Protein AF-A0AA37GW58-F1 (afdb_monomer_lite)

Foldseek 3Di:
DDDPQFKDWDADPVQLAAPHDGDQIDMDGRQQVDPPPRDDQDPLNVLLSLLLRVQLSPDNSPPDDPVLNVVQSVVSVVQSVVLVVLLVLQCVQFPWDWAAPDSFKIWIWTWQAQVVQRWIKIKIWMWGWDHDPSHIFIWTQIFMDTPDTDDDDRVVVSVQLCVLCPGGSGPPPPPRDRSNVSVVVVSVVVNVVSVVVD

Structure (mmCIF, N/CA/C/O backbone):
data_AF-A0AA37GW58-F1
#
_entry.id   AF-A0AA37GW58-F1
#
loop_
_atom_site.group_PDB
_atom_site.id
_atom_site.type_symbol
_atom_site.label_atom_id
_atom_site.label_alt_id
_atom_site.label_comp_id
_atom_site.label_asym_id
_atom_site.label_entity_id
_atom_site.label_seq_id
_atom_site.pdbx_PDB_ins_code
_atom_site.Cartn_x
_atom_site.Cartn_y
_atom_site.Cartn_z
_atom_site.occupancy
_atom_site.B_iso_or_equiv
_atom_site.auth_seq_id
_atom_site.auth_comp_id
_atom_site.auth_asym_id
_atom_site.auth_atom_id
_atom_site.pdbx_PDB_model_num
ATOM 1 N N . MET A 1 1 ? 21.782 0.984 -11.530 1.00 84.00 1 MET A N 1
ATOM 2 C CA . MET A 1 1 ? 21.583 2.374 -11.037 1.00 84.00 1 MET A CA 1
ATOM 3 C C . MET A 1 1 ? 20.783 2.321 -9.745 1.00 84.00 1 MET A C 1
ATOM 5 O O . MET A 1 1 ? 19.748 1.670 -9.735 1.00 84.00 1 MET A O 1
ATOM 9 N N . THR A 1 2 ? 21.216 2.988 -8.674 1.00 89.25 2 THR A N 1
ATOM 10 C CA . THR A 1 2 ? 20.527 2.940 -7.369 1.00 89.25 2 THR A CA 1
ATOM 11 C C . THR A 1 2 ? 19.721 4.205 -7.084 1.00 89.25 2 THR A C 1
ATOM 13 O O . THR A 1 2 ? 20.195 5.304 -7.371 1.00 89.25 2 THR A O 1
ATOM 16 N N . TYR A 1 3 ? 18.561 4.080 -6.439 1.00 89.81 3 TYR A N 1
ATOM 17 C CA . TYR A 1 3 ? 17.756 5.213 -5.972 1.00 89.81 3 TYR A CA 1
ATOM 18 C C . TYR A 1 3 ? 17.544 5.148 -4.454 1.00 89.81 3 TYR A C 1
ATOM 20 O O . TYR A 1 3 ? 17.200 4.096 -3.913 1.00 89.81 3 TYR A O 1
ATOM 28 N N . ARG A 1 4 ? 17.825 6.263 -3.756 1.00 83.44 4 ARG A N 1
ATOM 29 C CA . ARG A 1 4 ? 17.792 6.405 -2.278 1.00 83.44 4 ARG A CA 1
ATOM 30 C C . ARG A 1 4 ? 18.556 5.320 -1.498 1.00 83.44 4 ARG A C 1
ATOM 32 O O . ARG A 1 4 ? 18.306 5.114 -0.315 1.00 83.44 4 ARG A O 1
ATOM 39 N N . ARG A 1 5 ? 19.486 4.611 -2.154 1.00 86.75 5 ARG A N 1
ATOM 40 C CA . ARG A 1 5 ? 20.144 3.391 -1.642 1.00 86.75 5 ARG A CA 1
ATOM 41 C C . ARG A 1 5 ? 19.149 2.291 -1.233 1.00 86.75 5 ARG A C 1
ATOM 43 O O . ARG A 1 5 ? 19.478 1.459 -0.394 1.00 86.75 5 ARG A O 1
ATOM 50 N N . GLU A 1 6 ? 17.903 2.347 -1.698 1.00 90.06 6 GLU A N 1
ATOM 51 C CA . GLU A 1 6 ? 16.830 1.408 -1.335 1.00 90.06 6 GLU A CA 1
ATOM 52 C C . GLU A 1 6 ? 16.529 0.437 -2.460 1.00 90.06 6 GLU A C 1
ATOM 54 O O . GLU A 1 6 ? 16.347 -0.749 -2.200 1.00 90.06 6 GLU A O 1
ATOM 59 N N . ILE A 1 7 ? 16.510 0.940 -3.694 1.00 94.31 7 ILE A N 1
ATOM 60 C CA . ILE A 1 7 ? 16.253 0.140 -4.885 1.00 94.31 7 ILE A CA 1
ATOM 61 C C . ILE A 1 7 ? 17.390 0.255 -5.887 1.00 94.31 7 ILE A C 1
ATOM 63 O O . ILE A 1 7 ? 18.039 1.299 -6.000 1.00 94.31 7 ILE A O 1
ATOM 67 N N . GLU A 1 8 ? 17.595 -0.814 -6.642 1.00 95.25 8 GLU A N 1
ATOM 68 C CA . GLU A 1 8 ? 18.520 -0.877 -7.762 1.00 95.25 8 GLU A CA 1
ATOM 69 C C . GLU A 1 8 ? 17.788 -1.279 -9.037 1.00 95.25 8 GLU A C 1
ATOM 71 O O . GLU A 1 8 ? 17.137 -2.317 -9.093 1.00 95.25 8 GLU A O 1
ATOM 76 N N . LEU A 1 9 ? 17.924 -0.454 -10.070 1.00 95.25 9 LEU A N 1
ATOM 77 C CA . LEU A 1 9 ? 17.416 -0.705 -11.409 1.00 95.25 9 LEU A CA 1
ATOM 78 C C . LEU A 1 9 ? 18.558 -1.180 -12.319 1.00 95.25 9 LEU A C 1
ATOM 80 O O . LEU A 1 9 ? 19.579 -0.490 -12.447 1.00 95.25 9 LEU A O 1
ATOM 84 N N . VAL A 1 10 ? 18.353 -2.319 -12.976 1.00 94.75 10 VAL A N 1
ATOM 85 C CA . VAL A 1 10 ? 19.283 -2.950 -13.923 1.00 94.75 10 VAL A CA 1
ATOM 86 C C . VAL A 1 10 ? 18.563 -3.167 -15.253 1.00 94.75 10 VAL A C 1
ATOM 88 O O . VAL A 1 10 ? 17.480 -3.749 -15.293 1.00 94.75 10 VAL A O 1
ATOM 91 N N . PHE A 1 11 ? 19.148 -2.672 -16.341 1.00 93.12 11 PHE A N 1
ATOM 92 C CA . PHE A 1 11 ? 18.615 -2.804 -17.697 1.00 93.12 11 PHE A CA 1
ATOM 93 C C . PHE A 1 11 ? 19.745 -2.715 -18.724 1.00 93.12 11 PHE A C 1
ATOM 95 O O . PHE A 1 11 ? 20.775 -2.091 -18.463 1.00 93.12 11 PHE A O 1
ATOM 102 N N . ASP A 1 12 ? 19.531 -3.307 -19.898 1.00 92.44 12 ASP A N 1
ATOM 103 C CA . ASP A 1 12 ? 20.410 -3.115 -21.049 1.00 92.44 12 ASP A CA 1
ATOM 104 C C . ASP A 1 12 ? 20.087 -1.777 -21.726 1.00 92.44 12 ASP A C 1
ATOM 106 O O . ASP A 1 12 ? 18.945 -1.505 -22.087 1.00 92.44 12 ASP A O 1
ATOM 110 N N . MET A 1 13 ? 21.085 -0.913 -21.897 1.00 89.25 13 MET A N 1
ATOM 111 C CA . MET A 1 13 ? 20.894 0.378 -22.560 1.00 89.25 13 MET A CA 1
ATOM 112 C C . MET A 1 13 ? 20.632 0.226 -24.063 1.00 89.25 13 MET A C 1
ATOM 114 O O . MET A 1 13 ? 19.949 1.071 -24.646 1.00 89.25 13 MET A O 1
ATOM 118 N N . ALA A 1 14 ? 21.152 -0.831 -24.697 1.00 90.75 14 ALA A N 1
ATOM 119 C CA . ALA A 1 14 ? 21.008 -1.042 -26.133 1.00 90.75 14 ALA A CA 1
ATOM 120 C C . ALA A 1 14 ? 19.548 -1.313 -26.528 1.00 90.75 14 ALA A C 1
ATOM 122 O O . ALA A 1 14 ? 19.097 -0.845 -27.572 1.00 90.75 14 ALA A O 1
ATOM 123 N N . SER A 1 15 ? 18.768 -1.972 -25.669 1.00 91.25 15 SER A N 1
ATOM 124 C CA . SER A 1 15 ? 17.366 -2.311 -25.950 1.00 91.25 15 SER A CA 1
ATOM 125 C C . SER A 1 15 ? 16.414 -1.108 -26.002 1.00 91.25 15 SER A C 1
ATOM 127 O O . SER A 1 15 ? 15.293 -1.228 -26.495 1.00 91.25 15 SER A O 1
ATOM 129 N N . PHE A 1 16 ? 16.861 0.071 -25.556 1.00 91.00 16 PHE A N 1
ATOM 130 C CA . PHE A 1 16 ? 16.122 1.334 -25.680 1.00 91.00 16 PHE A CA 1
ATOM 131 C C . PHE A 1 16 ? 16.373 2.058 -27.012 1.00 91.00 16 PHE A C 1
ATOM 133 O O . PHE A 1 16 ? 15.787 3.110 -27.277 1.00 91.00 16 PHE A O 1
ATOM 140 N N . GLN A 1 17 ? 17.238 1.517 -27.874 1.00 89.56 17 GLN A N 1
ATOM 141 C CA . GLN A 1 17 ? 17.446 2.045 -29.219 1.00 89.56 17 GLN A CA 1
ATOM 142 C C . GLN A 1 17 ? 16.301 1.634 -30.158 1.00 89.56 17 GLN A C 1
ATOM 144 O O . GLN A 1 17 ? 15.668 0.585 -30.009 1.00 89.56 17 GLN A O 1
ATOM 149 N N . ARG A 1 18 ? 16.024 2.471 -31.166 1.00 86.81 18 ARG A N 1
ATOM 150 C CA . ARG A 1 18 ? 14.961 2.198 -32.144 1.00 86.81 18 ARG A CA 1
ATOM 151 C C . ARG A 1 18 ? 15.244 0.894 -32.894 1.00 86.81 18 ARG A C 1
ATOM 153 O O . ARG A 1 18 ? 16.345 0.694 -33.392 1.00 86.81 18 ARG A O 1
ATOM 160 N N . GLY A 1 19 ? 14.226 0.041 -33.003 1.00 83.81 19 GLY A N 1
ATOM 161 C CA . GLY A 1 19 ? 14.307 -1.229 -33.733 1.00 83.81 19 GLY A CA 1
ATOM 162 C C . GLY A 1 19 ? 14.961 -2.382 -32.965 1.00 83.81 19 GLY A C 1
ATOM 163 O O . GLY A 1 19 ? 15.002 -3.491 -33.490 1.00 83.81 19 GLY A O 1
ATOM 164 N N . GLN A 1 20 ? 15.432 -2.157 -31.734 1.00 88.62 20 GLN A N 1
ATOM 165 C CA . GLN A 1 20 ? 15.952 -3.229 -30.887 1.00 88.62 20 GLN A CA 1
ATOM 166 C C . GLN A 1 20 ? 14.828 -4.007 -30.198 1.00 88.62 20 GLN A C 1
ATOM 168 O O . GLN A 1 20 ? 13.726 -3.495 -29.971 1.00 88.62 20 GLN A O 1
ATOM 173 N N . LYS A 1 21 ? 15.113 -5.274 -29.881 1.00 88.19 21 LYS A N 1
ATOM 174 C CA . LYS A 1 21 ? 14.208 -6.133 -29.110 1.00 88.19 21 LYS A CA 1
ATOM 175 C C . LYS A 1 21 ? 14.249 -5.739 -27.633 1.00 88.19 21 LYS A C 1
ATOM 177 O O . LYS A 1 21 ? 15.284 -5.306 -27.131 1.00 88.19 21 LYS A O 1
ATOM 182 N N . ASN A 1 22 ? 13.132 -5.939 -26.937 1.00 90.12 22 ASN A N 1
ATOM 183 C CA . ASN A 1 22 ? 13.080 -5.752 -25.491 1.00 90.12 22 ASN A CA 1
ATOM 184 C C . ASN A 1 22 ? 14.070 -6.702 -24.798 1.00 90.12 22 ASN A C 1
ATOM 186 O O . ASN A 1 22 ? 14.119 -7.893 -25.111 1.00 90.12 22 ASN A O 1
ATOM 190 N N . SER A 1 23 ? 14.822 -6.170 -23.836 1.00 92.44 23 SER A N 1
ATOM 191 C CA . SER A 1 23 ? 15.688 -6.936 -22.939 1.00 92.44 23 SER A CA 1
ATOM 192 C C . SER A 1 23 ? 15.046 -7.071 -21.556 1.00 92.44 23 SER A C 1
ATOM 194 O O . SER A 1 23 ? 13.981 -6.513 -21.276 1.00 92.44 23 SER A O 1
ATOM 196 N N . ARG A 1 24 ? 15.680 -7.823 -20.658 1.00 90.69 24 ARG A N 1
ATOM 197 C CA . ARG A 1 24 ? 15.206 -7.941 -19.280 1.00 90.69 24 ARG A CA 1
ATOM 198 C C . ARG A 1 24 ? 15.493 -6.649 -18.505 1.00 90.69 24 ARG A C 1
ATOM 200 O O . ARG A 1 24 ? 16.627 -6.182 -18.470 1.00 90.69 24 ARG A O 1
ATOM 207 N N . ILE A 1 25 ? 14.462 -6.120 -17.846 1.00 93.31 25 ILE A N 1
ATOM 208 C CA . ILE A 1 25 ? 14.587 -5.058 -16.843 1.00 93.31 25 ILE A CA 1
ATOM 209 C C . ILE A 1 25 ? 14.336 -5.681 -15.472 1.00 93.31 25 ILE A C 1
ATOM 211 O O . ILE A 1 25 ? 13.304 -6.327 -15.249 1.00 93.31 25 ILE A O 1
ATOM 215 N N . ASP A 1 26 ? 15.276 -5.478 -14.556 1.00 93.69 26 ASP A N 1
ATOM 216 C CA . ASP A 1 26 ? 15.162 -5.908 -13.171 1.00 93.69 26 ASP A CA 1
ATOM 217 C C . ASP A 1 26 ? 15.221 -4.716 -12.220 1.00 93.69 26 ASP A C 1
ATOM 219 O O . ASP A 1 26 ? 15.938 -3.737 -12.430 1.00 93.69 26 ASP A O 1
ATOM 223 N N . LEU A 1 27 ? 14.438 -4.826 -11.153 1.00 95.25 27 LEU A N 1
ATOM 224 C CA . LEU A 1 27 ? 14.363 -3.849 -10.082 1.00 95.25 27 LEU A CA 1
ATOM 225 C C . LEU A 1 27 ? 14.476 -4.593 -8.759 1.00 95.25 27 LEU A C 1
ATOM 227 O O . LEU A 1 27 ? 13.613 -5.416 -8.459 1.00 95.25 27 LEU A O 1
ATOM 231 N N . TRP A 1 28 ? 15.509 -4.312 -7.979 1.00 94.50 28 TRP A N 1
ATOM 232 C CA . TRP A 1 28 ? 15.831 -5.006 -6.735 1.00 94.50 28 TRP A CA 1
ATOM 233 C C . TRP A 1 28 ? 15.648 -4.089 -5.538 1.00 94.50 28 TRP A C 1
ATOM 235 O O . TRP A 1 28 ? 15.942 -2.901 -5.628 1.00 94.50 28 TRP A O 1
ATOM 245 N N . TYR A 1 29 ? 15.206 -4.643 -4.411 1.00 93.88 29 TYR A N 1
ATOM 246 C CA . TYR A 1 29 ? 15.287 -3.961 -3.126 1.00 93.88 29 TYR A CA 1
ATOM 247 C C . TYR A 1 29 ? 16.623 -4.313 -2.475 1.00 93.88 29 TYR A C 1
ATOM 249 O O . TYR A 1 29 ? 16.883 -5.469 -2.156 1.00 93.88 29 TYR A O 1
ATOM 257 N N . ILE A 1 30 ? 17.480 -3.311 -2.314 1.00 93.38 30 ILE A N 1
ATOM 258 C CA . ILE A 1 30 ? 18.851 -3.461 -1.809 1.00 93.38 30 ILE A CA 1
ATOM 259 C C . ILE A 1 30 ? 18.998 -2.962 -0.368 1.00 93.38 30 ILE A C 1
ATOM 261 O O . ILE A 1 30 ? 20.026 -3.182 0.266 1.00 93.38 30 ILE A O 1
ATOM 265 N N . ALA A 1 31 ? 17.972 -2.299 0.174 1.00 90.06 31 ALA A N 1
ATOM 266 C CA . ALA A 1 31 ? 18.024 -1.712 1.511 1.00 90.06 31 ALA A CA 1
ATOM 267 C C . ALA A 1 31 ? 18.137 -2.749 2.646 1.00 90.06 31 ALA A C 1
ATOM 269 O O . ALA A 1 31 ? 18.661 -2.420 3.712 1.00 90.06 31 ALA A O 1
ATOM 270 N N . ALA A 1 32 ? 17.700 -3.989 2.407 1.00 88.81 32 ALA A N 1
ATOM 271 C CA . ALA A 1 32 ? 17.843 -5.091 3.357 1.00 88.81 32 ALA A CA 1
ATOM 272 C C . ALA A 1 32 ? 19.311 -5.499 3.577 1.00 88.81 32 ALA A C 1
ATOM 274 O O . ALA A 1 32 ? 19.669 -5.915 4.672 1.00 88.81 32 ALA A O 1
ATOM 275 N N . ASN A 1 33 ? 20.164 -5.317 2.564 1.00 86.81 33 ASN A N 1
ATOM 276 C CA . ASN A 1 33 ? 21.554 -5.782 2.557 1.00 86.81 33 ASN A CA 1
ATOM 277 C C . ASN A 1 33 ? 22.558 -4.667 2.895 1.00 86.81 33 ASN A C 1
ATOM 279 O O . ASN A 1 33 ? 23.742 -4.779 2.587 1.00 86.81 33 ASN A O 1
ATOM 283 N N . ARG A 1 34 ? 22.099 -3.547 3.465 1.00 85.44 34 ARG A N 1
ATOM 284 C CA . ARG A 1 34 ? 22.986 -2.434 3.829 1.00 85.44 34 ARG A CA 1
ATOM 285 C C . ARG A 1 34 ? 23.866 -2.826 5.011 1.00 85.44 34 ARG A C 1
ATOM 287 O O . ARG A 1 34 ? 23.356 -3.278 6.029 1.00 85.44 34 ARG A O 1
ATOM 294 N N . GLU A 1 35 ? 25.162 -2.541 4.904 1.00 80.06 35 GLU A N 1
ATOM 295 C CA . GLU A 1 35 ? 26.126 -2.737 5.998 1.00 80.06 35 GLU A CA 1
ATOM 296 C C . GLU A 1 35 ? 25.786 -1.887 7.230 1.00 80.06 35 GLU A C 1
ATOM 298 O O . GLU A 1 35 ? 25.966 -2.314 8.366 1.00 80.06 35 GLU A O 1
ATOM 303 N N . THR A 1 36 ? 25.263 -0.675 7.017 1.00 76.12 36 THR A N 1
ATOM 304 C CA . THR A 1 36 ? 24.847 0.237 8.089 1.00 76.12 36 THR A CA 1
ATOM 305 C C . THR A 1 36 ? 23.332 0.415 8.074 1.00 76.12 36 THR A C 1
ATOM 307 O O . THR A 1 36 ? 22.774 0.860 7.069 1.00 76.12 36 THR A O 1
ATOM 310 N N . ASN A 1 37 ? 22.684 0.120 9.206 1.00 80.50 37 ASN A N 1
ATOM 311 C CA . ASN A 1 37 ? 21.235 0.229 9.411 1.00 80.50 37 ASN A CA 1
ATOM 312 C C . ASN A 1 37 ? 20.410 -0.494 8.317 1.00 80.50 37 ASN A C 1
ATOM 314 O O . ASN A 1 37 ? 19.744 0.168 7.505 1.00 80.50 37 ASN A O 1
ATOM 318 N N . PRO A 1 38 ? 20.486 -1.840 8.248 1.00 84.44 38 PRO A N 1
ATOM 319 C CA . PRO A 1 38 ? 19.694 -2.620 7.304 1.00 84.44 38 PRO A CA 1
ATOM 320 C C . PRO A 1 38 ? 18.203 -2.377 7.540 1.00 84.44 38 PRO A C 1
ATOM 322 O O . PRO A 1 38 ? 17.727 -2.380 8.673 1.00 84.44 38 PRO A O 1
ATOM 325 N N . ALA A 1 39 ? 17.463 -2.166 6.453 1.00 87.00 39 ALA A N 1
ATOM 326 C CA . ALA A 1 39 ? 16.022 -1.951 6.491 1.00 87.00 39 ALA A CA 1
ATOM 327 C C . ALA A 1 39 ? 15.327 -3.147 5.823 1.00 87.00 39 ALA A C 1
ATOM 329 O O . ALA A 1 39 ? 15.287 -3.190 4.587 1.00 87.00 39 ALA A O 1
ATOM 330 N N . PRO A 1 40 ? 14.801 -4.115 6.602 1.00 87.75 40 PRO A N 1
ATOM 331 C CA . PRO A 1 40 ? 14.098 -5.275 6.064 1.00 87.75 40 PRO A CA 1
ATOM 332 C C . PRO A 1 40 ? 12.965 -4.864 5.124 1.00 87.75 40 PRO A C 1
ATOM 334 O O . PRO A 1 40 ? 12.364 -3.800 5.297 1.00 87.75 40 PRO A O 1
ATOM 337 N N . SER A 1 41 ? 12.682 -5.699 4.124 1.00 87.81 41 SER A N 1
ATOM 338 C CA . SER A 1 41 ? 11.526 -5.456 3.264 1.00 87.81 41 SER A CA 1
ATOM 339 C C . SER A 1 41 ? 10.248 -5.760 4.036 1.00 87.81 41 SER A C 1
ATOM 341 O O . SER A 1 41 ? 10.140 -6.799 4.688 1.00 87.81 41 SER A O 1
ATOM 343 N N . THR A 1 42 ? 9.302 -4.830 3.997 1.00 92.25 42 THR A N 1
ATOM 344 C CA . THR A 1 42 ? 7.969 -5.008 4.570 1.00 92.25 42 THR A CA 1
ATOM 345 C C . THR A 1 42 ? 7.001 -5.504 3.489 1.00 92.25 42 THR A C 1
ATOM 347 O O . THR A 1 42 ? 7.242 -5.250 2.303 1.00 92.25 42 THR A O 1
ATOM 350 N N . PRO A 1 43 ? 5.894 -6.186 3.848 1.00 93.88 43 PRO A N 1
ATOM 351 C CA . PRO A 1 43 ? 4.963 -6.740 2.861 1.00 93.88 43 PRO A CA 1
ATOM 352 C C . PRO A 1 43 ? 4.431 -5.699 1.864 1.00 93.88 43 PRO A C 1
ATOM 354 O O . PRO A 1 43 ? 4.293 -5.985 0.674 1.00 93.88 43 PRO A O 1
ATOM 357 N N . GLU A 1 44 ? 4.169 -4.474 2.326 1.00 93.81 44 GLU A N 1
ATOM 358 C CA . GLU A 1 44 ? 3.770 -3.359 1.469 1.00 93.81 44 GLU A CA 1
ATOM 359 C C . GLU A 1 44 ? 4.894 -2.919 0.523 1.00 93.81 44 GLU A C 1
ATOM 361 O O . GLU A 1 44 ? 4.628 -2.650 -0.648 1.00 93.81 44 GLU A O 1
ATOM 366 N N . LYS A 1 45 ? 6.157 -2.889 0.972 1.00 93.69 45 LYS A N 1
ATOM 367 C CA . LYS A 1 45 ? 7.292 -2.526 0.111 1.00 93.69 45 LYS A CA 1
ATOM 368 C C . LYS A 1 45 ? 7.526 -3.567 -0.974 1.00 93.69 45 LYS A C 1
ATOM 370 O O . LYS A 1 45 ? 7.743 -3.185 -2.123 1.00 93.69 45 LYS A O 1
ATOM 375 N N . ASP A 1 46 ? 7.415 -4.851 -0.646 1.00 94.19 46 ASP A N 1
ATOM 376 C CA . ASP A 1 46 ? 7.486 -5.933 -1.633 1.00 94.19 46 ASP A CA 1
ATOM 377 C C . ASP A 1 46 ? 6.342 -5.846 -2.648 1.00 94.19 46 ASP A C 1
ATOM 379 O O . ASP A 1 46 ? 6.553 -6.022 -3.851 1.00 94.19 46 ASP A O 1
ATOM 383 N N . PHE A 1 47 ? 5.135 -5.510 -2.185 1.00 95.31 47 PHE A N 1
ATOM 384 C CA . PHE A 1 47 ? 3.994 -5.225 -3.049 1.00 95.31 47 PHE A CA 1
ATOM 385 C C . PHE A 1 47 ? 4.257 -4.082 -4.032 1.00 95.31 47 PHE A C 1
ATOM 387 O O . PHE A 1 47 ? 4.111 -4.265 -5.245 1.00 95.31 47 PHE A O 1
ATOM 394 N N . PHE A 1 48 ? 4.702 -2.927 -3.539 1.00 94.69 48 PHE A N 1
ATOM 395 C CA . PHE A 1 48 ? 5.006 -1.789 -4.400 1.00 94.69 48 PHE A CA 1
ATOM 396 C C . PHE A 1 48 ? 6.137 -2.101 -5.380 1.00 94.69 48 PHE A C 1
ATOM 398 O O . PHE A 1 48 ? 6.023 -1.793 -6.566 1.00 94.69 48 PHE A O 1
ATOM 405 N N . LEU A 1 49 ? 7.207 -2.750 -4.916 1.00 94.62 49 LEU A N 1
ATOM 406 C CA . LEU A 1 49 ? 8.334 -3.146 -5.756 1.00 94.62 49 LEU A CA 1
ATOM 407 C C . LEU A 1 49 ? 7.885 -4.061 -6.900 1.00 94.62 49 LEU A C 1
ATOM 409 O O . LEU A 1 49 ? 8.311 -3.858 -8.038 1.00 94.62 49 LEU A O 1
ATOM 413 N N . GLN A 1 50 ? 7.023 -5.040 -6.613 1.00 94.38 50 GLN A N 1
ATOM 414 C CA . GLN A 1 50 ? 6.473 -5.928 -7.633 1.00 94.38 50 GLN A CA 1
ATOM 415 C C . GLN A 1 50 ? 5.630 -5.157 -8.650 1.00 94.38 50 GLN A C 1
ATOM 417 O O . GLN A 1 50 ? 5.883 -5.291 -9.843 1.00 94.38 50 GLN A O 1
ATOM 422 N N . CYS A 1 51 ? 4.719 -4.284 -8.208 1.00 94.25 51 CYS A N 1
ATOM 423 C CA . CYS A 1 51 ? 3.918 -3.464 -9.123 1.00 94.25 51 CYS A CA 1
ATOM 424 C C . CYS A 1 51 ? 4.803 -2.630 -10.064 1.00 94.25 51 CYS A C 1
ATOM 426 O O . CYS A 1 51 ? 4.535 -2.535 -11.263 1.00 94.25 51 CYS A O 1
ATOM 428 N N . ILE A 1 52 ? 5.891 -2.055 -9.534 1.00 94.62 52 ILE A N 1
ATOM 429 C CA . ILE A 1 52 ? 6.862 -1.292 -10.330 1.00 94.62 52 ILE A CA 1
ATOM 430 C C . ILE A 1 52 ? 7.579 -2.181 -11.330 1.00 94.62 52 ILE A C 1
ATOM 432 O O . ILE A 1 52 ? 7.695 -1.827 -12.503 1.00 94.62 52 ILE A O 1
ATOM 436 N N . ARG A 1 53 ? 8.038 -3.343 -10.880 1.00 94.19 53 ARG A N 1
ATOM 437 C CA . ARG A 1 53 ? 8.744 -4.311 -11.710 1.00 94.19 53 ARG A CA 1
ATOM 438 C C . ARG A 1 53 ? 7.870 -4.837 -12.852 1.00 94.19 53 ARG A C 1
ATOM 440 O O . ARG A 1 53 ? 8.349 -4.928 -13.980 1.00 94.19 53 ARG A O 1
ATOM 447 N N . ASP A 1 54 ? 6.610 -5.146 -12.581 1.00 92.94 54 ASP A N 1
ATOM 448 C CA . ASP A 1 54 ? 5.679 -5.678 -13.577 1.00 92.94 54 ASP A CA 1
ATOM 449 C C . ASP A 1 54 ? 5.345 -4.616 -14.631 1.00 92.94 54 ASP A C 1
ATOM 451 O O . ASP A 1 54 ? 5.398 -4.892 -15.831 1.00 92.94 54 ASP A O 1
ATOM 455 N N . HIS A 1 55 ? 5.139 -3.368 -14.201 1.00 92.62 55 HIS A N 1
ATOM 45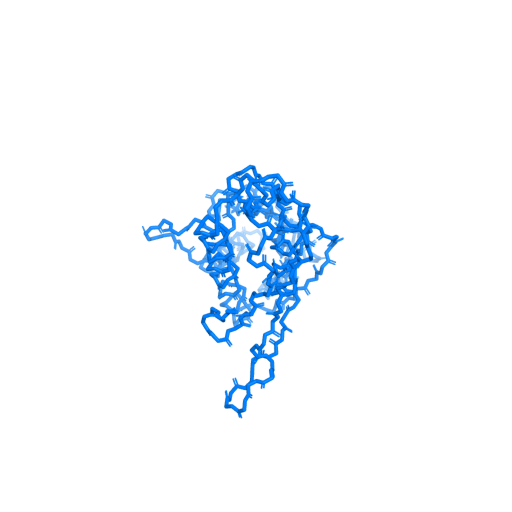6 C CA . HIS A 1 55 ? 4.926 -2.244 -15.108 1.00 92.62 55 HIS A CA 1
ATOM 457 C C . HIS A 1 55 ? 6.118 -2.012 -16.047 1.00 92.62 55 HIS A C 1
ATOM 459 O O . HIS A 1 55 ? 5.951 -1.977 -17.266 1.00 92.62 55 HIS A O 1
ATOM 465 N N . ILE A 1 56 ? 7.339 -1.886 -15.505 1.00 93.25 56 ILE A N 1
ATOM 466 C CA . ILE A 1 56 ? 8.517 -1.564 -16.328 1.00 93.25 56 ILE A CA 1
ATOM 467 C C . ILE A 1 56 ? 8.882 -2.692 -17.297 1.00 93.25 56 ILE A C 1
ATOM 469 O O . ILE A 1 56 ? 9.390 -2.420 -18.383 1.00 93.25 56 ILE A O 1
ATOM 473 N N . ARG A 1 57 ? 8.593 -3.951 -16.945 1.00 91.75 57 ARG A N 1
ATOM 474 C CA . ARG A 1 57 ? 8.793 -5.107 -17.833 1.00 91.75 57 ARG A CA 1
ATOM 475 C C . ARG A 1 57 ? 7.820 -5.121 -19.011 1.00 91.75 57 ARG A C 1
ATOM 477 O O . ARG A 1 57 ? 8.177 -5.628 -20.070 1.00 91.75 57 ARG A O 1
ATOM 484 N N . GLY A 1 58 ? 6.634 -4.535 -18.849 1.00 89.88 58 GLY A N 1
ATOM 485 C CA . GLY A 1 58 ? 5.647 -4.375 -19.916 1.00 89.88 58 GLY A CA 1
ATOM 486 C C . GLY A 1 58 ? 5.939 -3.231 -20.896 1.00 89.88 58 GLY A C 1
ATOM 487 O O . GLY A 1 58 ? 5.220 -3.084 -21.884 1.00 89.88 58 GLY A O 1
ATOM 488 N N . LEU A 1 59 ? 6.968 -2.407 -20.658 1.00 90.75 59 LEU A N 1
ATOM 489 C CA . LEU A 1 59 ? 7.229 -1.224 -21.480 1.00 90.75 59 LEU A CA 1
ATOM 490 C C . LEU A 1 59 ? 7.803 -1.570 -22.870 1.00 90.75 59 LEU A C 1
ATOM 492 O O . LEU A 1 59 ? 8.683 -2.429 -22.996 1.00 90.75 59 LEU A O 1
ATOM 496 N N . PRO A 1 60 ? 7.389 -0.850 -23.932 1.00 91.31 60 PRO A N 1
ATOM 497 C CA . PRO A 1 60 ? 8.023 -0.941 -25.243 1.00 91.31 60 PRO A CA 1
ATOM 498 C C . PRO A 1 60 ? 9.364 -0.188 -25.236 1.00 91.31 60 PRO A C 1
ATOM 500 O O . PRO A 1 60 ? 9.414 1.009 -25.520 1.00 91.31 60 PRO A O 1
ATOM 503 N N . GLN A 1 61 ? 10.465 -0.879 -24.931 1.00 90.81 61 GLN A N 1
ATOM 504 C CA . GLN A 1 61 ? 11.765 -0.249 -24.643 1.00 90.81 61 GLN A CA 1
ATOM 505 C C . GLN A 1 61 ? 12.284 0.607 -25.798 1.00 90.81 61 GLN A C 1
ATOM 507 O O . GLN A 1 61 ? 12.705 1.737 -25.577 1.00 90.81 61 GLN A O 1
ATOM 512 N N . SER A 1 62 ? 12.126 0.146 -27.038 1.00 91.25 62 SER A N 1
ATOM 513 C CA . SER A 1 62 ? 12.520 0.879 -28.249 1.00 91.25 62 SER A CA 1
ATOM 514 C C . SER A 1 62 ? 11.736 2.180 -28.498 1.00 91.25 62 SER A C 1
ATOM 516 O O . SER A 1 62 ? 12.113 2.982 -29.358 1.00 91.25 62 SER A O 1
ATOM 518 N N . ARG A 1 63 ? 10.630 2.395 -27.770 1.00 89.81 63 ARG A N 1
ATOM 519 C CA . ARG A 1 63 ? 9.786 3.603 -27.813 1.00 89.81 63 ARG A CA 1
ATOM 520 C C . ARG A 1 63 ? 9.840 4.414 -26.517 1.00 89.81 63 ARG A C 1
ATOM 522 O O . ARG A 1 63 ? 9.391 5.560 -26.505 1.00 89.81 63 ARG A O 1
ATOM 529 N N . THR A 1 64 ? 10.385 3.851 -25.445 1.00 91.12 64 THR A N 1
ATOM 530 C CA . THR A 1 64 ? 10.504 4.507 -24.145 1.00 91.12 64 THR A CA 1
ATOM 531 C C . THR A 1 64 ? 11.855 5.206 -24.044 1.00 91.12 64 THR A C 1
ATOM 533 O O . THR A 1 64 ? 12.895 4.640 -24.351 1.00 91.12 64 THR A O 1
ATOM 536 N N . LYS A 1 65 ? 11.883 6.459 -23.583 1.00 92.44 65 LYS A N 1
ATOM 537 C CA . LYS A 1 65 ? 13.155 7.124 -23.260 1.00 92.44 65 LYS A CA 1
ATOM 538 C C . LYS A 1 65 ? 13.653 6.632 -21.903 1.00 92.44 65 LYS A C 1
ATOM 540 O O . LYS A 1 65 ? 12.863 6.581 -20.962 1.00 92.44 65 LYS A O 1
ATOM 545 N N . ILE A 1 66 ? 14.960 6.394 -21.761 1.00 92.94 66 ILE A N 1
ATOM 546 C CA . ILE A 1 66 ? 15.576 6.018 -20.471 1.00 92.94 66 ILE A CA 1
ATOM 547 C C . ILE A 1 66 ? 15.213 7.034 -19.378 1.00 92.94 66 ILE A C 1
ATOM 549 O O . ILE A 1 66 ? 14.779 6.645 -18.302 1.00 92.94 66 ILE A O 1
ATOM 553 N N . ALA A 1 67 ? 15.279 8.338 -19.666 1.00 92.88 67 ALA A N 1
ATOM 554 C CA . ALA A 1 67 ? 14.865 9.375 -18.715 1.00 92.88 67 ALA A CA 1
ATOM 555 C C . ALA A 1 67 ? 13.409 9.206 -18.230 1.00 92.88 67 ALA A C 1
ATOM 557 O O . ALA A 1 67 ? 13.123 9.427 -17.056 1.00 92.88 67 ALA A O 1
ATOM 558 N N . GLY A 1 68 ? 12.506 8.760 -19.112 1.00 91.75 68 GLY A N 1
ATOM 559 C CA . GLY A 1 68 ? 11.120 8.448 -18.764 1.00 91.75 68 GLY A CA 1
ATOM 560 C C . GLY A 1 68 ? 11.014 7.229 -17.848 1.00 91.75 68 GLY A C 1
ATOM 561 O O . GLY A 1 68 ? 10.321 7.298 -16.839 1.00 91.75 68 GLY A O 1
ATOM 562 N N . LEU A 1 69 ? 11.758 6.153 -18.136 1.00 92.44 69 LEU A N 1
ATOM 563 C CA . LEU A 1 69 ? 11.857 4.987 -17.247 1.00 92.44 69 LEU A CA 1
ATOM 564 C C . LEU A 1 69 ? 12.312 5.394 -15.842 1.00 92.44 69 LEU A C 1
ATOM 566 O O . LEU A 1 69 ? 11.677 5.032 -14.854 1.00 92.44 69 LEU A O 1
ATOM 570 N N . LEU A 1 70 ? 13.393 6.172 -15.753 1.00 93.12 70 LEU A N 1
ATOM 571 C CA . LEU A 1 70 ? 13.942 6.614 -14.473 1.00 93.12 70 LEU A CA 1
ATOM 572 C C . LEU A 1 70 ? 12.951 7.488 -13.699 1.00 93.12 70 LEU A C 1
ATOM 574 O O . LEU A 1 70 ? 12.810 7.327 -12.487 1.00 93.12 70 LEU A O 1
ATOM 578 N N . HIS A 1 71 ? 12.249 8.388 -14.392 1.00 92.62 71 HIS A N 1
ATOM 579 C CA . HIS A 1 71 ? 11.218 9.220 -13.784 1.00 92.62 71 HIS A CA 1
ATOM 580 C C . HIS A 1 71 ? 10.050 8.381 -13.249 1.00 92.62 71 HIS A C 1
ATOM 582 O O . HIS A 1 71 ? 9.655 8.575 -12.102 1.00 92.62 71 HIS A O 1
ATOM 588 N N . MET A 1 72 ? 9.557 7.408 -14.025 1.00 92.19 72 MET A N 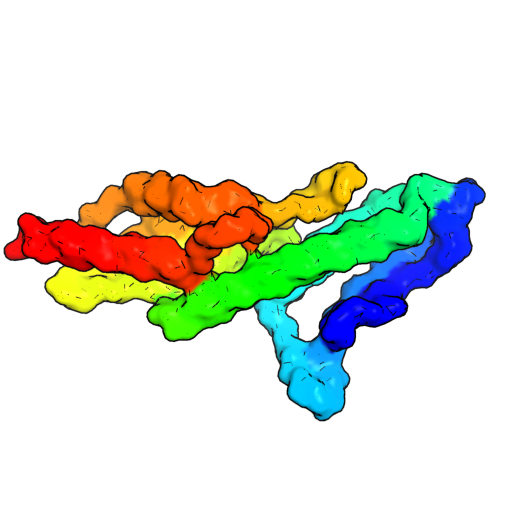1
ATOM 589 C CA . MET A 1 72 ? 8.476 6.508 -13.603 1.00 92.19 72 MET A CA 1
ATOM 590 C C . MET A 1 72 ? 8.859 5.693 -12.363 1.00 92.19 72 MET A C 1
ATOM 592 O O . MET A 1 72 ? 8.105 5.667 -11.392 1.00 92.19 72 MET A O 1
ATOM 596 N N . VAL A 1 73 ? 10.050 5.080 -12.358 1.00 94.00 73 VAL A N 1
ATOM 597 C CA . VAL A 1 73 ? 10.545 4.298 -11.210 1.00 94.00 73 VAL A CA 1
ATOM 598 C C . VAL A 1 73 ? 10.694 5.181 -9.974 1.00 94.00 73 VAL A C 1
ATOM 600 O O . VAL A 1 73 ? 10.242 4.805 -8.894 1.00 94.00 73 VAL A O 1
ATOM 603 N N . ARG A 1 74 ? 11.279 6.376 -10.127 1.00 93.12 74 ARG A N 1
ATOM 604 C CA . ARG A 1 74 ? 11.416 7.344 -9.034 1.00 93.12 74 ARG A CA 1
ATOM 605 C C . ARG A 1 74 ? 10.056 7.743 -8.467 1.00 93.12 74 ARG A C 1
ATOM 607 O O . ARG A 1 74 ? 9.855 7.628 -7.264 1.00 93.12 74 ARG A O 1
ATOM 614 N N . ALA A 1 75 ? 9.134 8.188 -9.319 1.00 91.50 75 ALA A N 1
ATOM 615 C CA . ALA A 1 75 ? 7.823 8.661 -8.893 1.00 91.50 75 ALA A CA 1
ATOM 616 C C . ALA A 1 75 ? 7.027 7.555 -8.185 1.00 91.50 75 ALA A C 1
ATOM 618 O O . ALA A 1 75 ? 6.426 7.799 -7.142 1.00 91.50 75 ALA A O 1
ATOM 619 N N . ALA A 1 76 ? 7.054 6.327 -8.709 1.00 92.19 76 ALA A N 1
ATOM 620 C CA . ALA A 1 76 ? 6.371 5.197 -8.090 1.00 92.19 76 ALA A CA 1
ATOM 621 C C . ALA A 1 76 ? 7.010 4.773 -6.755 1.00 92.19 76 ALA A C 1
ATOM 623 O O . ALA A 1 76 ? 6.293 4.434 -5.815 1.00 92.19 76 ALA A O 1
ATOM 624 N N . TRP A 1 77 ? 8.338 4.838 -6.634 1.00 94.44 77 TRP A N 1
ATOM 625 C CA . TRP A 1 77 ? 9.021 4.518 -5.378 1.00 94.44 77 TRP A CA 1
ATOM 626 C C . TRP A 1 77 ? 8.850 5.604 -4.307 1.00 94.44 77 TRP A C 1
ATOM 628 O O . TRP A 1 77 ? 8.688 5.299 -3.126 1.00 94.44 77 TRP A O 1
ATOM 638 N N . ASP A 1 78 ? 8.831 6.878 -4.705 1.00 91.88 78 ASP A N 1
ATOM 639 C CA . ASP A 1 78 ? 8.530 7.997 -3.806 1.00 91.88 78 ASP A CA 1
ATOM 640 C C . ASP A 1 78 ? 7.120 7.856 -3.212 1.00 91.88 78 ASP A C 1
ATOM 642 O O . ASP A 1 78 ? 6.934 8.003 -2.001 1.00 91.88 78 ASP A O 1
ATOM 646 N N . LYS A 1 79 ? 6.153 7.467 -4.050 1.00 90.38 79 LYS A N 1
ATOM 647 C CA . LYS A 1 79 ? 4.792 7.110 -3.639 1.00 90.38 79 LYS A CA 1
ATOM 648 C C . LYS A 1 79 ? 4.785 5.950 -2.632 1.00 90.38 79 LYS A C 1
ATOM 650 O O . LYS A 1 79 ? 4.253 6.096 -1.534 1.00 90.38 79 LYS A O 1
ATOM 655 N N . ALA A 1 80 ? 5.450 4.840 -2.955 1.00 91.69 80 ALA A N 1
ATOM 656 C CA . ALA A 1 80 ? 5.551 3.668 -2.081 1.00 91.69 80 ALA A CA 1
ATOM 657 C C . ALA A 1 80 ? 6.111 4.002 -0.686 1.00 91.69 80 ALA A C 1
ATOM 659 O O . ALA A 1 80 ? 5.593 3.544 0.336 1.00 91.69 80 ALA A O 1
ATOM 660 N N . ASN A 1 81 ? 7.151 4.837 -0.628 1.00 91.44 81 ASN A N 1
ATOM 661 C CA . ASN A 1 81 ? 7.747 5.280 0.630 1.00 91.44 81 ASN A CA 1
ATOM 662 C C . ASN A 1 81 ? 6.819 6.191 1.441 1.00 91.44 81 ASN A C 1
ATOM 664 O O . ASN A 1 81 ? 6.778 6.076 2.667 1.00 91.44 81 ASN A O 1
ATOM 668 N N . CYS A 1 82 ? 6.066 7.071 0.778 1.00 90.06 82 CYS A N 1
ATOM 669 C CA . CYS A 1 82 ? 5.058 7.904 1.430 1.00 90.06 82 CYS A CA 1
ATOM 670 C C . CYS A 1 82 ? 3.973 7.037 2.086 1.00 90.06 82 CYS A C 1
ATOM 672 O O . CYS A 1 82 ? 3.730 7.163 3.288 1.00 90.06 82 CYS A O 1
ATOM 674 N N . THR A 1 83 ? 3.411 6.074 1.351 1.00 90.50 83 THR A N 1
ATOM 675 C CA . THR A 1 83 ? 2.415 5.141 1.895 1.00 90.50 83 THR A CA 1
ATOM 676 C C . THR A 1 83 ? 2.986 4.281 3.025 1.00 90.50 83 THR A C 1
ATOM 678 O O . THR A 1 83 ? 2.360 4.151 4.074 1.00 90.50 83 THR A O 1
ATOM 681 N N . SER A 1 84 ? 4.211 3.767 2.877 1.00 91.81 84 SER A N 1
ATOM 682 C CA . SER A 1 84 ? 4.890 3.004 3.940 1.00 91.81 84 SER A CA 1
ATOM 683 C C . SER A 1 84 ? 5.064 3.834 5.221 1.00 91.81 84 SER A C 1
ATOM 685 O O . SER A 1 84 ? 4.967 3.311 6.330 1.00 91.81 84 SER A O 1
ATOM 687 N N . ASN A 1 85 ? 5.287 5.147 5.097 1.00 91.06 85 ASN A N 1
ATOM 688 C CA . ASN A 1 85 ? 5.364 6.044 6.247 1.00 91.06 85 ASN A CA 1
ATOM 689 C C . ASN A 1 85 ? 4.002 6.219 6.941 1.00 91.06 85 ASN A C 1
ATOM 691 O O . ASN A 1 85 ? 3.958 6.190 8.170 1.00 91.06 85 ASN A O 1
ATOM 695 N N . HIS A 1 86 ? 2.905 6.340 6.186 1.00 91.62 86 HIS A N 1
ATOM 696 C CA . HIS A 1 86 ? 1.552 6.364 6.757 1.00 91.62 86 HIS A CA 1
ATOM 697 C C . HIS A 1 86 ? 1.207 5.061 7.482 1.00 91.62 86 HIS A C 1
ATOM 699 O O . HIS A 1 86 ? 0.693 5.107 8.597 1.00 91.62 86 HIS A O 1
ATOM 705 N N . ILE A 1 87 ? 1.557 3.909 6.903 1.00 93.31 87 ILE A N 1
ATOM 706 C CA . ILE A 1 87 ? 1.376 2.593 7.535 1.00 93.31 87 ILE A CA 1
ATOM 707 C C . ILE A 1 87 ? 2.179 2.508 8.835 1.00 93.31 87 ILE A C 1
ATOM 709 O O . ILE A 1 87 ? 1.649 2.085 9.861 1.00 93.31 87 ILE A O 1
ATOM 713 N N . ARG A 1 88 ? 3.436 2.972 8.831 1.00 92.81 88 ARG A N 1
ATOM 714 C CA 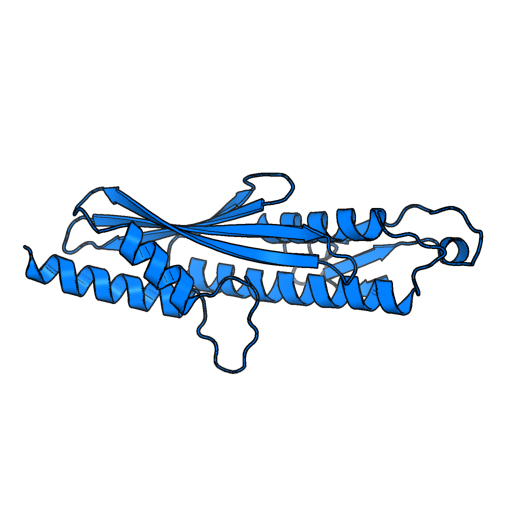. ARG A 1 88 ? 4.265 3.012 10.043 1.00 92.81 88 ARG A CA 1
ATOM 715 C C . ARG A 1 88 ? 3.645 3.891 11.128 1.00 92.81 88 ARG A C 1
ATOM 717 O O . ARG A 1 88 ? 3.597 3.474 12.279 1.00 92.81 88 ARG A O 1
ATOM 724 N N . GLN A 1 89 ? 3.180 5.091 10.775 1.00 92.88 89 GLN A N 1
ATOM 725 C CA . GLN A 1 89 ? 2.498 5.991 11.712 1.00 92.88 89 GLN A CA 1
ATOM 726 C C . GLN A 1 89 ? 1.235 5.347 12.282 1.00 92.88 89 GLN A C 1
ATOM 728 O O . GLN A 1 89 ? 1.010 5.410 13.485 1.00 92.88 89 GLN A O 1
ATOM 733 N N . LEU A 1 90 ? 0.451 4.683 11.434 1.00 93.75 90 LEU A N 1
ATOM 734 C CA . LEU A 1 90 ? -0.748 3.981 11.862 1.00 93.75 90 LEU A CA 1
ATOM 735 C C . LEU A 1 90 ? -0.423 2.841 12.831 1.00 93.75 90 LEU A C 1
ATOM 737 O O . LEU A 1 90 ? -1.073 2.736 13.862 1.00 93.75 90 LEU A O 1
ATOM 741 N N . ASN A 1 91 ? 0.622 2.057 12.553 1.00 94.81 91 ASN A N 1
ATOM 742 C CA . ASN A 1 91 ? 1.056 0.955 13.413 1.00 94.81 91 ASN A CA 1
ATOM 743 C C . ASN A 1 91 ? 1.583 1.408 14.786 1.00 94.81 91 ASN A C 1
ATOM 745 O O . ASN A 1 91 ? 1.523 0.653 15.750 1.00 94.81 91 ASN A O 1
ATOM 749 N N . ILE A 1 92 ? 2.104 2.635 14.883 1.00 94.88 92 ILE A N 1
ATOM 750 C CA . ILE A 1 92 ? 2.496 3.233 16.168 1.00 94.88 92 ILE A CA 1
ATOM 751 C C . ILE A 1 92 ? 1.255 3.575 17.006 1.00 94.88 92 ILE A C 1
ATOM 753 O O . ILE A 1 92 ? 1.291 3.450 18.226 1.00 94.88 92 ILE A O 1
ATOM 757 N N . THR A 1 93 ? 0.168 4.012 16.367 1.00 94.69 93 THR A N 1
ATOM 758 C CA . THR A 1 93 ? -1.058 4.446 17.055 1.00 94.69 93 THR A CA 1
ATOM 759 C C . THR A 1 93 ? -1.999 3.284 17.372 1.00 94.69 93 THR A C 1
ATOM 761 O O . THR A 1 93 ? -2.562 3.219 18.461 1.00 94.69 93 THR A O 1
ATOM 764 N N . PHE A 1 94 ? -2.170 2.363 16.428 1.00 95.38 94 PHE A N 1
ATOM 765 C CA . PHE A 1 94 ? -3.108 1.251 16.507 1.00 95.38 94 PHE A CA 1
ATOM 766 C C . PHE A 1 94 ? -2.425 -0.034 16.033 1.00 95.38 94 PHE A C 1
ATOM 768 O O . PHE A 1 94 ? -1.718 0.002 15.020 1.00 95.38 94 PHE A O 1
ATOM 775 N N . PRO A 1 95 ? -2.664 -1.190 16.683 1.00 96.31 95 PRO A N 1
ATOM 776 C CA . PRO A 1 95 ? -2.147 -2.468 16.207 1.00 96.31 95 PRO A CA 1
ATOM 777 C C . PRO A 1 95 ? -2.522 -2.692 14.741 1.00 96.31 95 PRO A C 1
ATOM 779 O O . PRO A 1 95 ? -3.709 -2.770 14.405 1.00 96.31 95 PRO A O 1
ATOM 782 N N . THR A 1 96 ? -1.511 -2.757 13.872 1.00 96.88 96 THR A N 1
ATOM 783 C CA . THR A 1 96 ? -1.698 -2.783 12.422 1.00 96.88 96 THR A CA 1
ATOM 784 C C . THR A 1 96 ? -0.934 -3.945 11.796 1.00 96.88 96 THR A C 1
ATOM 786 O O . THR A 1 96 ? 0.236 -4.180 12.088 1.00 96.88 96 THR A O 1
ATOM 789 N N . ALA A 1 97 ? -1.601 -4.679 10.911 1.00 96.50 97 ALA A N 1
ATOM 790 C CA . ALA A 1 97 ? -1.026 -5.773 10.142 1.00 96.50 97 ALA A CA 1
ATOM 791 C C . ALA A 1 97 ? -1.173 -5.495 8.646 1.00 96.50 97 ALA A C 1
ATOM 793 O O . ALA A 1 97 ? -2.215 -5.024 8.192 1.00 96.50 97 ALA A O 1
ATOM 794 N N . VAL A 1 98 ? -0.144 -5.824 7.872 1.00 96.75 98 VAL A N 1
ATOM 795 C CA . VAL A 1 98 ? -0.166 -5.710 6.412 1.00 96.75 98 VAL A CA 1
ATOM 796 C C . VAL A 1 98 ? -0.236 -7.108 5.819 1.00 96.75 98 VAL A C 1
ATOM 798 O O . VAL A 1 98 ? 0.590 -7.962 6.134 1.00 96.75 98 VAL A O 1
ATOM 801 N N . VAL A 1 99 ? -1.230 -7.348 4.970 1.00 95.19 99 VAL A N 1
ATOM 802 C CA . VAL A 1 99 ? -1.476 -8.651 4.349 1.00 95.19 99 VAL A CA 1
ATOM 803 C C . VAL A 1 99 ? -1.659 -8.460 2.855 1.00 95.19 99 VAL A C 1
ATOM 805 O O . VAL A 1 99 ? -2.529 -7.712 2.418 1.00 95.19 99 VAL A O 1
ATOM 808 N N . ARG A 1 100 ? -0.858 -9.158 2.052 1.00 93.31 100 ARG A N 1
ATOM 809 C CA . ARG A 1 100 ? -1.052 -9.199 0.602 1.00 93.31 100 ARG A CA 1
ATOM 810 C C . ARG A 1 100 ? -2.356 -9.933 0.281 1.00 93.31 100 ARG A C 1
ATOM 812 O O . ARG A 1 100 ? -2.542 -11.058 0.736 1.00 93.31 100 ARG A O 1
ATOM 819 N N . THR A 1 101 ? -3.249 -9.294 -0.476 1.00 92.94 101 THR A N 1
ATOM 820 C CA . THR A 1 101 ? -4.559 -9.869 -0.836 1.00 92.94 101 THR A CA 1
ATOM 821 C C . THR A 1 101 ? -4.570 -10.449 -2.246 1.00 92.94 101 THR A C 1
ATOM 823 O O . THR A 1 101 ? -5.280 -11.420 -2.491 1.00 92.94 101 THR A O 1
ATOM 826 N N . SER A 1 102 ? -3.755 -9.916 -3.159 1.00 91.00 102 SER A N 1
ATOM 827 C CA . SER A 1 102 ? -3.536 -10.477 -4.497 1.00 91.00 102 SER A CA 1
ATOM 828 C C . SER A 1 102 ? -2.169 -10.059 -5.052 1.00 91.00 102 SER A C 1
ATOM 830 O O . SER A 1 102 ? -1.368 -9.428 -4.358 1.00 91.00 102 SER A O 1
ATOM 832 N N . ASP A 1 103 ? -1.896 -10.374 -6.317 1.00 86.88 103 ASP A N 1
ATOM 833 C CA . ASP A 1 103 ? -0.707 -9.872 -7.013 1.00 86.88 103 ASP A CA 1
ATOM 834 C C . ASP A 1 103 ? -0.735 -8.356 -7.245 1.00 86.88 103 ASP A C 1
ATOM 836 O O . ASP A 1 103 ? 0.317 -7.722 -7.310 1.00 86.88 103 ASP A O 1
ATOM 840 N N . SER A 1 104 ? -1.932 -7.767 -7.303 1.00 90.62 104 SER A N 1
ATOM 841 C CA . SER A 1 104 ? -2.154 -6.340 -7.550 1.00 90.62 104 SER A CA 1
ATOM 842 C C . SER A 1 104 ? -2.798 -5.606 -6.371 1.00 90.62 104 SER A C 1
ATOM 844 O O . SER A 1 104 ? -3.199 -4.452 -6.524 1.00 90.62 104 SER A O 1
ATOM 846 N N . SER A 1 105 ? -2.893 -6.228 -5.190 1.00 94.31 105 SER A N 1
ATOM 847 C CA . SER A 1 105 ? -3.452 -5.577 -4.002 1.00 94.31 105 SER A CA 1
ATOM 848 C C . SER A 1 105 ? -2.844 -6.033 -2.673 1.00 94.31 105 SER A C 1
ATOM 850 O O . SER A 1 105 ? -2.466 -7.192 -2.480 1.00 94.31 105 SER A O 1
ATOM 852 N N . VAL A 1 106 ? -2.793 -5.103 -1.721 1.00 96.62 106 VAL A N 1
ATOM 853 C CA . VAL A 1 106 ? -2.373 -5.325 -0.334 1.00 96.62 106 VAL A CA 1
ATOM 854 C C . VAL A 1 106 ? -3.351 -4.633 0.611 1.00 96.62 106 VAL A C 1
ATOM 856 O O . VAL A 1 106 ? -3.794 -3.523 0.340 1.00 96.62 106 VAL A O 1
ATOM 859 N N . ALA A 1 107 ? -3.690 -5.270 1.726 1.00 96.50 107 ALA A N 1
ATOM 860 C CA . ALA A 1 107 ? -4.561 -4.711 2.750 1.00 96.50 107 ALA A CA 1
ATOM 861 C C . ALA A 1 107 ? -3.765 -4.344 4.004 1.00 96.50 107 ALA A C 1
ATOM 863 O O . ALA A 1 107 ? -3.015 -5.160 4.543 1.00 96.50 107 ALA A O 1
ATOM 864 N N . VAL A 1 108 ? -3.984 -3.131 4.501 1.00 96.81 108 VAL A N 1
ATOM 865 C CA . VAL A 1 108 ? -3.477 -2.648 5.787 1.00 96.81 108 VAL A CA 1
ATOM 866 C C . VAL A 1 108 ? -4.633 -2.693 6.778 1.00 96.81 108 VAL A C 1
ATOM 868 O O . VAL A 1 108 ? -5.588 -1.929 6.661 1.00 96.81 108 VAL A O 1
ATOM 871 N N . LYS A 1 109 ? -4.579 -3.618 7.733 1.00 97.31 109 LYS A N 1
ATOM 872 C CA . LYS A 1 109 ? -5.640 -3.856 8.713 1.00 97.31 109 LYS A CA 1
ATOM 873 C C . LYS A 1 109 ? -5.244 -3.278 10.058 1.00 97.31 109 LYS A C 1
ATOM 875 O O . LYS A 1 109 ? -4.254 -3.719 10.632 1.00 97.31 109 LYS A O 1
ATOM 880 N N . SER A 1 110 ? -6.022 -2.334 10.565 1.00 97.19 110 SER A N 1
ATOM 881 C CA . SER A 1 110 ? -5.792 -1.669 11.845 1.00 97.19 110 SER A CA 1
ATOM 882 C C . SER A 1 110 ? -6.931 -1.952 12.820 1.00 97.19 110 SER A C 1
ATOM 884 O O . SER A 1 110 ? -8.105 -1.885 12.453 1.00 97.19 110 SER A O 1
ATOM 886 N N . SER A 1 111 ? -6.594 -2.306 14.061 1.00 96.88 111 SER A N 1
ATOM 887 C CA . SER A 1 111 ? -7.570 -2.623 15.110 1.00 96.88 111 SER A CA 1
ATOM 888 C C . SER A 1 111 ? -7.819 -1.426 16.025 1.00 96.88 111 SER A C 1
ATOM 890 O O . SER A 1 111 ? -6.922 -0.985 16.740 1.00 96.88 111 SER A O 1
ATOM 892 N N . LEU A 1 112 ? -9.065 -0.960 16.064 1.00 95.50 112 LEU A N 1
ATOM 893 C CA . LEU A 1 112 ? -9.546 0.100 16.945 1.00 95.50 112 LEU A CA 1
ATOM 894 C C . LEU A 1 112 ? -10.287 -0.542 18.115 1.00 95.50 112 LEU A C 1
ATOM 896 O O . LEU A 1 112 ? -11.376 -1.098 17.954 1.00 95.50 112 LEU A O 1
ATOM 900 N N . LEU A 1 113 ? -9.686 -0.467 19.298 1.00 94.31 113 LEU A N 1
ATOM 901 C CA . LEU A 1 113 ? -10.307 -0.923 20.536 1.00 94.31 113 LEU A CA 1
ATOM 902 C C . LEU A 1 113 ? -11.031 0.248 21.198 1.00 94.31 113 LEU A C 1
ATOM 904 O O . LEU A 1 113 ? -10.456 1.325 21.364 1.00 94.31 113 LEU A O 1
ATOM 908 N N . LEU A 1 114 ? -12.276 0.021 21.606 1.00 93.69 114 LEU A N 1
ATOM 909 C CA . LEU A 1 114 ? -13.136 0.987 22.286 1.00 93.69 114 LEU A CA 1
ATOM 910 C C . LEU A 1 114 ? -13.506 0.416 23.670 1.00 93.69 114 LEU A C 1
ATOM 912 O O . LEU A 1 114 ? -14.632 -0.046 23.855 1.00 93.69 114 LEU A O 1
ATOM 916 N N . PRO A 1 115 ? -12.569 0.402 24.646 1.00 91.06 115 PRO A N 1
ATOM 917 C CA . PRO A 1 115 ? -12.779 -0.275 25.927 1.00 91.06 115 PRO A CA 1
ATOM 918 C C . PRO A 1 115 ? -14.032 0.154 26.705 1.00 91.06 115 PRO A C 1
ATOM 920 O O . PRO A 1 115 ? -14.693 -0.732 27.232 1.00 91.06 115 PRO A O 1
ATOM 923 N N . PRO A 1 116 ? -14.416 1.450 26.762 1.00 89.25 116 PRO A N 1
ATOM 924 C CA . PRO A 1 116 ? -15.584 1.877 27.540 1.00 89.25 116 PRO A CA 1
ATOM 925 C C . PRO A 1 116 ? -16.918 1.262 27.104 1.00 89.25 116 PRO A C 1
ATOM 927 O O . PRO A 1 116 ? -17.873 1.327 27.864 1.00 89.25 116 PRO A O 1
ATOM 930 N N . ILE A 1 117 ? -16.985 0.727 25.884 1.00 89.88 117 ILE A N 1
ATOM 931 C CA . ILE A 1 117 ? -18.186 0.138 25.280 1.00 89.88 117 ILE A CA 1
ATOM 932 C C . ILE A 1 117 ? -17.917 -1.285 24.771 1.00 89.88 117 ILE A C 1
ATOM 934 O O . ILE A 1 117 ? -18.603 -1.770 23.877 1.00 89.88 117 ILE A O 1
ATOM 938 N N . GLU A 1 118 ? -16.843 -1.919 25.259 1.00 93.00 118 GLU A N 1
ATOM 939 C CA . GLU A 1 118 ? -16.462 -3.305 24.946 1.00 93.00 118 GLU A CA 1
ATOM 940 C C . GLU A 1 118 ? -16.500 -3.648 23.445 1.00 93.00 118 GLU A C 1
ATOM 942 O O . GLU A 1 118 ? -16.859 -4.752 23.037 1.00 93.00 118 GLU A O 1
ATOM 947 N N . THR A 1 119 ? -16.120 -2.689 22.598 1.00 93.69 119 THR A N 1
ATOM 948 C CA . THR A 1 119 ? -16.257 -2.814 21.144 1.00 93.69 119 THR A CA 1
ATOM 949 C C . THR A 1 119 ? -14.901 -2.841 20.461 1.00 93.69 119 THR A C 1
ATOM 951 O O . THR A 1 119 ? -13.987 -2.089 20.809 1.00 93.69 119 THR A O 1
ATOM 954 N N . LYS A 1 120 ? -14.770 -3.694 19.444 1.00 95.44 120 LYS A N 1
ATOM 955 C CA . LYS A 1 120 ? -13.627 -3.705 18.531 1.00 95.44 120 LYS A CA 1
ATOM 956 C C . LYS A 1 120 ? -14.095 -3.463 17.112 1.00 95.44 120 LYS A C 1
ATOM 958 O O . LYS A 1 120 ? -14.940 -4.187 16.589 1.00 95.44 120 LYS A O 1
ATOM 963 N N . VAL A 1 121 ? -13.455 -2.503 16.463 1.00 96.00 121 VAL A N 1
ATOM 964 C CA . VAL A 1 121 ? -13.616 -2.211 15.041 1.00 96.00 121 VAL A CA 1
ATOM 965 C C . VAL A 1 121 ? -12.306 -2.534 14.329 1.00 96.00 121 VAL A C 1
ATOM 967 O O . VAL A 1 121 ? -11.227 -2.237 14.831 1.00 96.00 121 VAL A O 1
ATOM 970 N N . GLU A 1 122 ? -12.385 -3.151 13.156 1.00 97.31 122 GLU A N 1
ATOM 971 C CA . GLU A 1 122 ? -11.249 -3.303 12.248 1.00 97.31 122 GLU A CA 1
ATOM 972 C C . GLU A 1 122 ? -11.439 -2.366 11.057 1.00 97.31 122 GLU A C 1
ATOM 974 O O . GLU A 1 122 ? -12.486 -2.377 10.405 1.00 97.31 122 GLU A O 1
ATOM 979 N N . ILE A 1 123 ? -10.412 -1.568 10.780 1.00 96.88 123 ILE A N 1
ATOM 980 C CA . ILE A 1 123 ? -10.309 -0.744 9.580 1.00 96.88 123 ILE A CA 1
ATOM 981 C C . ILE A 1 123 ? -9.388 -1.466 8.605 1.00 96.88 123 ILE A C 1
ATOM 983 O O . ILE A 1 123 ? -8.259 -1.800 8.961 1.00 96.88 123 ILE A O 1
ATOM 987 N N . ALA A 1 124 ? -9.859 -1.713 7.389 1.00 96.06 124 ALA A N 1
ATOM 988 C CA . ALA A 1 124 ? -9.075 -2.303 6.317 1.00 96.06 124 ALA A CA 1
ATOM 989 C C . ALA A 1 124 ? -8.860 -1.254 5.225 1.00 96.06 124 ALA A C 1
ATOM 991 O O . ALA A 1 124 ? -9.808 -0.788 4.608 1.00 96.06 124 ALA A O 1
ATOM 992 N N . LEU A 1 125 ? -7.608 -0.873 4.993 1.00 95.50 125 LEU A N 1
ATOM 993 C CA . LEU A 1 125 ? -7.224 0.012 3.902 1.00 95.50 125 LEU A CA 1
ATOM 994 C C . LEU A 1 125 ? -6.629 -0.848 2.789 1.00 95.50 125 LEU A C 1
ATOM 996 O O . LEU A 1 125 ? -5.474 -1.275 2.883 1.00 95.50 125 LEU A O 1
ATOM 1000 N N . GLU A 1 126 ? -7.419 -1.156 1.764 1.00 95.62 126 GLU A N 1
ATOM 1001 C CA . GLU A 1 126 ? -6.923 -1.906 0.615 1.00 95.62 126 GLU A CA 1
ATOM 1002 C C . GLU A 1 126 ? -6.258 -0.965 -0.391 1.00 95.62 126 GLU A C 1
ATOM 1004 O O . GLU A 1 126 ? -6.844 0.001 -0.871 1.00 95.62 126 GLU A O 1
ATOM 1009 N N . ILE A 1 127 ? -5.012 -1.263 -0.731 1.00 95.38 127 ILE A N 1
ATOM 1010 C CA . ILE A 1 127 ? -4.232 -0.547 -1.729 1.00 95.38 127 ILE A CA 1
ATOM 1011 C C . ILE A 1 127 ? -4.177 -1.427 -2.969 1.00 95.38 127 ILE A C 1
ATOM 1013 O O . ILE A 1 127 ? -3.699 -2.560 -2.909 1.00 95.38 127 ILE A O 1
ATOM 1017 N N . ARG A 1 1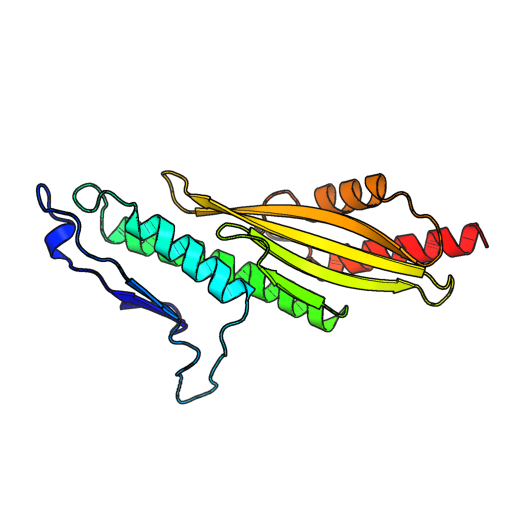28 ? -4.635 -0.898 -4.104 1.00 94.88 128 ARG A N 1
ATOM 1018 C CA . ARG A 1 128 ? -4.607 -1.592 -5.398 1.00 94.88 128 ARG A CA 1
ATOM 1019 C C . ARG A 1 128 ? -3.650 -0.889 -6.347 1.00 94.88 128 ARG A C 1
ATOM 1021 O O . ARG A 1 128 ? -3.733 0.325 -6.520 1.00 94.88 128 ARG A O 1
ATOM 1028 N N . GLY A 1 129 ? -2.737 -1.650 -6.941 1.00 92.69 129 GLY A N 1
ATOM 1029 C CA . GLY A 1 129 ? -1.787 -1.174 -7.940 1.00 92.69 129 GLY A CA 1
ATOM 1030 C C . GLY A 1 129 ? -2.323 -1.412 -9.345 1.00 92.69 129 GLY A C 1
ATOM 1031 O O . GLY A 1 129 ? -2.758 -2.513 -9.669 1.00 92.69 129 GLY A O 1
ATOM 1032 N N . SER A 1 130 ? -2.275 -0.387 -10.191 1.00 90.88 130 SER A N 1
ATOM 1033 C CA . SER A 1 130 ? -2.672 -0.486 -11.595 1.00 90.88 130 SER A CA 1
ATOM 1034 C C . SER A 1 130 ? -1.630 0.158 -12.506 1.00 90.88 130 SER A C 1
ATOM 1036 O O . SER A 1 130 ? -1.091 1.229 -12.218 1.00 90.88 130 SER A O 1
ATOM 1038 N N . SER A 1 131 ? -1.327 -0.523 -13.613 1.00 88.88 131 SER A N 1
ATOM 1039 C CA . SER A 1 131 ? -0.466 0.016 -14.666 1.00 88.88 131 SER A CA 1
ATOM 1040 C C . SER A 1 131 ? -1.270 0.933 -15.581 1.00 88.88 131 SER A C 1
ATOM 1042 O O . SER A 1 131 ? -2.309 0.542 -16.112 1.00 88.88 131 SER A O 1
ATOM 1044 N N . ARG A 1 132 ? -0.758 2.138 -15.804 1.00 86.62 132 ARG A N 1
ATOM 1045 C CA . ARG A 1 132 ? -1.287 3.143 -16.727 1.00 86.62 132 ARG A CA 1
ATOM 1046 C C . ARG A 1 132 ? -0.219 3.494 -17.772 1.00 86.62 132 ARG A C 1
ATOM 1048 O O . ARG A 1 132 ? 0.962 3.261 -17.530 1.00 86.62 132 ARG A O 1
ATOM 1055 N N . PRO A 1 133 ? -0.577 4.056 -18.939 1.00 79.81 133 PRO A N 1
ATOM 1056 C CA . PRO A 1 133 ? 0.414 4.444 -19.949 1.00 79.81 133 PRO A CA 1
ATOM 1057 C C . PRO A 1 133 ? 1.458 5.462 -19.458 1.00 79.81 133 PRO A C 1
ATOM 1059 O O . PRO A 1 133 ? 2.570 5.500 -19.978 1.00 79.81 133 PRO A O 1
ATOM 1062 N N . ASP A 1 134 ? 1.095 6.286 -18.476 1.00 77.75 134 ASP A N 1
ATOM 1063 C CA . ASP A 1 134 ? 1.906 7.346 -17.871 1.00 77.75 134 ASP A CA 1
ATOM 1064 C C . ASP A 1 134 ? 2.647 6.908 -16.593 1.00 77.75 134 ASP A C 1
ATOM 1066 O O . ASP A 1 134 ? 3.437 7.676 -16.040 1.00 77.75 134 ASP A O 1
ATOM 1070 N N . GLY A 1 135 ? 2.435 5.673 -16.133 1.00 84.88 135 GLY A N 1
ATOM 1071 C CA . GLY A 1 135 ? 3.129 5.104 -14.986 1.00 84.88 135 GLY A CA 1
ATOM 1072 C C . GLY A 1 135 ? 2.234 4.201 -14.150 1.00 84.88 135 GLY A C 1
ATOM 1073 O O . GLY A 1 135 ? 1.428 3.431 -14.663 1.00 84.88 135 GLY A O 1
ATOM 1074 N N . ILE A 1 136 ? 2.399 4.270 -12.831 1.00 89.69 136 ILE A N 1
ATOM 1075 C CA . ILE A 1 136 ? 1.700 3.388 -11.894 1.00 89.69 136 ILE A CA 1
ATOM 1076 C C . ILE A 1 136 ? 0.841 4.225 -10.965 1.00 89.69 136 ILE A C 1
ATOM 1078 O O . ILE A 1 136 ? 1.298 5.207 -10.358 1.00 89.69 136 ILE A O 1
ATOM 1082 N N . GLU A 1 137 ? -0.409 3.804 -10.855 1.00 89.62 137 GLU A N 1
ATOM 1083 C CA . GLU A 1 137 ? -1.408 4.394 -9.986 1.00 89.62 137 GLU A CA 1
ATOM 1084 C C . GLU A 1 137 ? -1.735 3.421 -8.853 1.00 89.62 137 GLU A C 1
ATOM 1086 O O . GLU A 1 137 ? -2.009 2.243 -9.090 1.00 89.62 137 GLU A O 1
ATOM 1091 N N . PHE A 1 138 ? -1.697 3.932 -7.622 1.00 91.19 138 PHE A N 1
ATOM 1092 C CA . PHE A 1 138 ? -2.096 3.201 -6.426 1.00 91.19 138 PHE A CA 1
ATOM 1093 C C . PHE A 1 138 ? -3.360 3.840 -5.853 1.00 91.19 138 PHE A C 1
ATOM 1095 O O . PHE A 1 138 ? -3.332 4.988 -5.400 1.00 91.19 138 PHE A O 1
ATOM 1102 N N . THR A 1 139 ? -4.462 3.098 -5.890 1.00 91.94 139 THR A N 1
ATOM 1103 C CA . THR A 1 139 ? -5.763 3.533 -5.364 1.00 91.94 139 THR A CA 1
ATOM 1104 C C . THR A 1 139 ? -6.000 2.952 -3.980 1.00 91.94 139 THR A C 1
ATOM 1106 O O . THR A 1 139 ? -5.616 1.806 -3.736 1.00 91.94 139 THR A O 1
ATOM 1109 N N . LEU A 1 140 ? -6.646 3.722 -3.110 1.00 92.31 140 LEU A N 1
ATOM 1110 C CA . LEU A 1 140 ? -6.995 3.349 -1.745 1.00 92.31 140 LEU A CA 1
ATOM 1111 C C . LEU A 1 140 ? -8.493 3.044 -1.658 1.00 92.31 140 LEU A C 1
ATOM 1113 O O . LEU A 1 140 ? -9.306 3.838 -2.114 1.00 92.31 140 LEU A O 1
ATOM 1117 N N . HIS A 1 141 ? -8.841 1.911 -1.059 1.00 93.44 141 HIS A N 1
ATOM 1118 C CA . HIS A 1 141 ? -10.215 1.457 -0.846 1.00 93.44 141 HIS A CA 1
ATOM 1119 C C . HIS A 1 141 ? -10.390 1.184 0.650 1.00 93.44 141 HIS A C 1
ATOM 1121 O O . HIS A 1 141 ? -9.988 0.118 1.130 1.00 93.44 141 HIS A O 1
ATOM 1127 N N . PRO A 1 142 ? -10.869 2.171 1.424 1.00 93.88 142 PRO A N 1
ATOM 1128 C CA . PRO A 1 142 ? -11.037 2.016 2.857 1.00 93.88 142 PRO A CA 1
ATOM 1129 C C . PRO A 1 142 ? -12.365 1.340 3.206 1.00 93.88 142 PRO A C 1
ATOM 1131 O O . PRO A 1 142 ? -13.432 1.715 2.729 1.00 93.88 142 PRO A O 1
ATOM 1134 N N . GLU A 1 143 ? -12.303 0.391 4.129 1.00 94.00 143 GLU A N 1
ATOM 1135 C CA . GLU A 1 143 ? -13.453 -0.321 4.669 1.00 94.00 143 GLU A CA 1
ATOM 1136 C C . GLU A 1 143 ? -13.373 -0.383 6.195 1.00 94.00 143 GLU A C 1
ATOM 1138 O O . GLU A 1 143 ? -12.294 -0.381 6.795 1.00 94.00 143 GLU A O 1
ATOM 1143 N N . ALA A 1 144 ? -14.534 -0.466 6.839 1.00 95.06 144 ALA A N 1
ATOM 1144 C CA . ALA A 1 144 ? -14.643 -0.614 8.280 1.00 95.06 144 ALA A CA 1
ATOM 1145 C C . ALA A 1 144 ? -15.631 -1.725 8.624 1.00 95.06 144 ALA A C 1
ATOM 1147 O O . ALA A 1 144 ? -16.709 -1.816 8.037 1.00 95.06 144 ALA A O 1
ATOM 1148 N N . LYS A 1 145 ? -15.294 -2.536 9.625 1.00 94.94 145 LYS A N 1
ATOM 1149 C CA . LYS A 1 145 ? -16.199 -3.553 10.165 1.00 94.94 145 LYS A CA 1
ATOM 1150 C C . LYS A 1 145 ? -16.127 -3.606 11.682 1.00 94.94 145 LYS A C 1
ATOM 1152 O O . LYS A 1 145 ? -15.060 -3.448 12.273 1.00 94.94 145 LYS A O 1
ATOM 1157 N N . VAL A 1 146 ? -17.260 -3.883 12.312 1.00 95.19 146 VAL A N 1
ATOM 1158 C CA . VAL A 1 146 ? -17.308 -4.222 13.736 1.00 95.19 146 VAL A CA 1
ATOM 1159 C C . VAL A 1 146 ? -16.941 -5.699 13.874 1.00 95.19 146 VAL A C 1
ATOM 1161 O O . VAL A 1 146 ? -17.511 -6.546 13.192 1.00 95.19 146 VAL A O 1
ATOM 1164 N N . VAL A 1 147 ? -15.960 -6.005 14.721 1.00 94.50 147 VAL A N 1
ATOM 1165 C CA . VAL A 1 147 ? -15.531 -7.381 15.015 1.00 94.50 147 VAL A CA 1
ATOM 1166 C C . VAL A 1 147 ? -16.374 -7.969 16.144 1.00 94.50 147 VAL A C 1
ATOM 1168 O O . VAL A 1 147 ? -16.814 -9.109 16.049 1.00 94.50 147 VAL A O 1
ATOM 1171 N N . TYR A 1 148 ? -16.595 -7.191 17.204 1.00 93.38 148 TYR A N 1
ATOM 1172 C CA . TYR A 1 148 ? -17.488 -7.515 18.318 1.00 93.38 148 TYR A CA 1
ATOM 1173 C C . TYR A 1 148 ? -17.901 -6.230 19.046 1.00 93.38 148 TYR A C 1
ATOM 1175 O O . TYR A 1 148 ? -17.209 -5.218 18.920 1.00 93.38 148 TYR A O 1
ATOM 1183 N N . GLY A 1 149 ? -18.973 -6.300 19.840 1.00 90.69 149 GLY A N 1
ATOM 1184 C CA . GLY A 1 149 ? -19.482 -5.201 20.667 1.00 90.69 149 GLY A CA 1
ATOM 1185 C C . GLY A 1 149 ? -20.689 -4.496 20.048 1.00 90.69 149 GLY A C 1
ATOM 1186 O O . GLY A 1 149 ? -21.561 -5.139 19.462 1.00 90.69 149 GLY A O 1
ATOM 1187 N N . GLU A 1 150 ? -20.746 -3.175 20.194 1.00 86.12 150 GLU A N 1
ATOM 1188 C CA . GLU A 1 150 ? -21.830 -2.333 19.697 1.00 86.12 150 GLU A CA 1
ATOM 1189 C C . GLU A 1 150 ? -21.931 -2.345 18.168 1.00 86.12 150 GLU A C 1
ATOM 1191 O O . GLU A 1 150 ? -20.939 -2.314 17.434 1.00 86.12 150 GLU A O 1
ATOM 1196 N N . HIS A 1 151 ? -23.168 -2.317 17.674 1.00 86.06 151 HIS A N 1
ATOM 1197 C CA . HIS A 1 151 ? -23.438 -2.239 16.246 1.00 86.06 151 HIS A CA 1
ATOM 1198 C C . HIS A 1 151 ? -23.257 -0.801 15.754 1.00 86.06 151 HIS A C 1
ATOM 1200 O O . HIS A 1 151 ? -24.169 0.024 15.817 1.00 86.06 151 HIS A O 1
ATOM 1206 N N . PHE A 1 152 ? -22.083 -0.506 15.204 1.00 88.62 152 PHE A N 1
ATOM 1207 C CA . PHE A 1 152 ? -21.871 0.717 14.440 1.00 88.62 152 PHE A CA 1
ATOM 1208 C C . PHE A 1 152 ? -22.309 0.552 12.982 1.00 88.62 152 PHE A C 1
ATOM 1210 O O . PHE A 1 152 ? -22.190 -0.516 12.384 1.00 88.62 152 PHE A O 1
ATOM 1217 N N . ASN A 1 153 ? -22.793 1.642 12.382 1.00 90.62 153 ASN A N 1
ATOM 1218 C CA . ASN A 1 153 ? -23.106 1.671 10.956 1.00 90.62 153 ASN A CA 1
ATOM 1219 C C . ASN A 1 153 ? -21.802 1.689 10.141 1.00 90.62 153 ASN A C 1
ATOM 1221 O O . ASN A 1 153 ? -21.208 2.748 9.933 1.00 90.62 153 ASN A O 1
ATOM 1225 N N . THR A 1 154 ? -21.380 0.512 9.682 1.00 91.56 154 THR A N 1
ATOM 1226 C CA . THR A 1 154 ? -20.149 0.297 8.908 1.00 91.56 154 THR A CA 1
ATOM 1227 C C . THR A 1 154 ? -20.126 1.070 7.591 1.00 91.56 154 THR A C 1
ATOM 1229 O O . THR A 1 154 ? -19.072 1.568 7.208 1.00 91.56 154 THR A O 1
ATOM 1232 N N . GLY A 1 155 ? -21.282 1.260 6.944 1.00 91.50 155 GLY A N 1
ATOM 1233 C CA . GLY A 1 155 ? -21.407 2.074 5.731 1.00 91.50 155 GLY A CA 1
ATOM 1234 C C . GLY A 1 155 ? -20.996 3.527 5.971 1.00 91.50 155 GLY A C 1
ATOM 1235 O O . GLY A 1 155 ? -20.109 4.038 5.296 1.00 91.50 155 GLY A O 1
ATOM 1236 N N . LYS A 1 156 ? -21.533 4.159 7.024 1.00 92.38 156 LYS A N 1
ATOM 1237 C CA . LYS A 1 156 ? -21.155 5.533 7.411 1.00 92.38 156 LYS A CA 1
ATOM 1238 C C . LYS A 1 156 ? -19.685 5.655 7.810 1.00 92.38 156 LYS A C 1
ATOM 1240 O O . LYS A 1 156 ? -19.087 6.715 7.644 1.00 92.38 156 LYS A O 1
ATOM 1245 N N . MET A 1 157 ? -19.106 4.596 8.373 1.00 93.44 157 MET A N 1
ATOM 1246 C CA . MET A 1 157 ? -17.680 4.566 8.702 1.00 93.44 157 MET A CA 1
ATOM 1247 C C . MET A 1 157 ? -16.825 4.493 7.433 1.00 93.44 157 MET A C 1
ATOM 1249 O O . MET A 1 157 ? -15.855 5.236 7.323 1.00 93.44 157 MET A O 1
ATOM 1253 N N . GLY A 1 158 ? -17.207 3.662 6.460 1.00 92.75 158 GLY A N 1
ATOM 1254 C CA . GLY A 1 158 ? -16.558 3.597 5.148 1.00 92.75 158 GLY A CA 1
ATOM 1255 C C . GLY A 1 158 ? -16.646 4.919 4.379 1.00 92.75 158 GLY A C 1
ATOM 1256 O O . GLY A 1 158 ? -15.638 5.395 3.862 1.00 92.75 158 GLY A O 1
ATOM 1257 N N . GLU A 1 159 ? -17.814 5.568 4.379 1.00 92.69 159 GLU A N 1
ATOM 1258 C CA . GLU A 1 159 ? -18.008 6.900 3.783 1.00 92.69 159 GLU A CA 1
ATOM 1259 C C . GLU A 1 159 ? -17.104 7.956 4.432 1.00 92.69 159 GLU A C 1
ATOM 1261 O O . GLU A 1 159 ? -16.453 8.731 3.729 1.00 92.69 159 GLU A O 1
ATOM 1266 N N . PHE A 1 160 ? -17.022 7.965 5.769 1.00 93.62 160 PHE A N 1
ATOM 1267 C CA . PHE A 1 160 ? -16.123 8.854 6.508 1.00 93.62 160 PHE A CA 1
ATOM 1268 C C . PHE A 1 160 ? -14.666 8.637 6.084 1.00 93.62 160 PHE A C 1
ATOM 1270 O O . PHE A 1 160 ? -13.977 9.587 5.719 1.00 93.62 160 PHE A O 1
ATOM 1277 N N . LEU A 1 161 ? -14.202 7.386 6.077 1.00 92.88 161 LEU A N 1
ATOM 1278 C CA . LEU A 1 161 ? -12.828 7.070 5.695 1.00 92.88 161 LEU A CA 1
ATOM 1279 C C . LEU A 1 161 ? -12.538 7.468 4.248 1.00 92.88 161 LEU A C 1
ATOM 1281 O O . LEU A 1 161 ? -11.511 8.084 3.995 1.00 92.88 161 LEU A O 1
ATOM 1285 N N . THR A 1 162 ? -13.444 7.172 3.317 1.00 91.12 162 THR A N 1
ATOM 1286 C CA . THR A 1 162 ? -13.295 7.534 1.898 1.00 91.12 162 THR A CA 1
ATOM 1287 C C . THR A 1 162 ? -13.201 9.050 1.731 1.00 91.12 162 THR A C 1
ATOM 1289 O O . THR A 1 162 ? -12.310 9.549 1.053 1.00 91.12 162 THR A O 1
ATOM 1292 N N . THR A 1 163 ? -14.058 9.797 2.430 1.00 90.75 163 THR A N 1
ATOM 1293 C CA . THR A 1 163 ? -14.089 11.266 2.365 1.00 90.75 163 THR A CA 1
ATOM 1294 C C . THR A 1 163 ? -12.805 11.899 2.903 1.00 90.75 163 THR A C 1
ATOM 1296 O O . THR A 1 163 ? -12.326 12.884 2.347 1.00 90.75 163 THR A O 1
ATOM 1299 N N . HIS A 1 164 ? -12.243 11.354 3.986 1.00 89.25 164 HIS A N 1
ATOM 1300 C CA . HIS A 1 164 ? -11.105 11.964 4.680 1.00 89.25 164 HIS A CA 1
ATOM 1301 C C . HIS A 1 164 ? -9.732 11.422 4.255 1.00 89.25 164 HIS A C 1
ATOM 1303 O O . HIS A 1 164 ? -8.740 12.133 4.395 1.00 89.25 164 HIS A O 1
ATOM 1309 N N . LEU A 1 165 ? -9.652 10.186 3.752 1.00 87.50 165 LEU A N 1
ATOM 1310 C CA . LEU A 1 165 ? -8.416 9.593 3.222 1.00 87.50 165 LEU A CA 1
ATOM 1311 C C . LEU A 1 165 ? -8.268 9.816 1.710 1.00 87.50 165 LEU A C 1
ATOM 1313 O O . LEU A 1 165 ? -7.142 9.868 1.216 1.00 87.50 165 LEU A O 1
ATOM 1317 N N . GLY A 1 166 ? -9.388 9.956 0.993 1.00 83.19 166 GLY A N 1
ATOM 1318 C CA . GLY A 1 166 ? -9.442 10.036 -0.464 1.00 83.19 166 GLY A CA 1
ATOM 1319 C C . GLY A 1 166 ? -9.191 8.698 -1.172 1.00 83.19 166 GLY A C 1
ATOM 1320 O O . GLY A 1 166 ? -8.803 7.698 -0.568 1.00 83.19 166 GLY A O 1
ATOM 1321 N N . ASP A 1 167 ? -9.376 8.704 -2.495 1.00 76.50 167 ASP A N 1
ATOM 1322 C CA . ASP A 1 167 ? -9.296 7.496 -3.340 1.00 76.50 167 ASP A CA 1
ATOM 1323 C C . ASP A 1 167 ? -7.869 7.168 -3.806 1.00 76.50 167 ASP A C 1
ATOM 1325 O O . ASP A 1 167 ? -7.586 6.101 -4.362 1.00 76.50 167 ASP A O 1
ATOM 1329 N N . LYS A 1 168 ? -6.935 8.103 -3.620 1.00 69.25 168 LYS A N 1
ATOM 1330 C CA . LYS A 1 168 ? -5.526 7.928 -3.975 1.00 69.25 168 LYS A CA 1
ATOM 1331 C C . LYS A 1 168 ? -4.759 7.672 -2.694 1.00 69.25 168 LYS A C 1
ATOM 1333 O O . LYS A 1 168 ? -4.790 8.496 -1.792 1.00 69.25 168 LYS A O 1
ATOM 1338 N N . ALA A 1 169 ? -3.977 6.593 -2.641 1.00 59.28 169 ALA A N 1
ATOM 1339 C CA . ALA A 1 169 ? -3.183 6.231 -1.457 1.00 59.28 169 ALA A CA 1
ATOM 1340 C C . ALA A 1 169 ? -2.043 7.235 -1.125 1.00 59.28 169 ALA A C 1
ATOM 1342 O O . ALA A 1 169 ? -1.111 6.899 -0.394 1.00 59.28 169 ALA A O 1
ATOM 1343 N N . LEU A 1 170 ? -2.052 8.409 -1.772 1.00 62.00 170 LEU A N 1
ATOM 1344 C CA . LEU A 1 170 ? -0.891 9.194 -2.184 1.00 62.00 170 LEU A CA 1
ATOM 1345 C C . LEU A 1 170 ? -1.195 10.678 -2.437 1.00 62.00 170 LEU A C 1
ATOM 1347 O O . LEU A 1 170 ? -0.385 11.341 -3.090 1.00 62.00 170 LEU A O 1
ATOM 1351 N N . SER A 1 171 ? -2.344 11.212 -2.015 1.00 52.97 171 SER A N 1
ATOM 1352 C CA . SER A 1 171 ? -2.583 12.658 -2.086 1.00 52.97 171 SER A CA 1
ATOM 1353 C C . SER A 1 171 ? -1.590 13.366 -1.162 1.00 52.97 171 SER A C 1
ATOM 1355 O O . SER A 1 171 ? -1.826 13.588 0.017 1.00 52.97 171 SER A O 1
ATOM 1357 N N . GLN A 1 172 ? -0.441 13.721 -1.736 1.00 49.50 172 GLN A N 1
ATOM 1358 C CA . GLN A 1 172 ? 0.561 14.620 -1.179 1.00 49.50 172 GLN A CA 1
ATOM 1359 C C . GLN A 1 172 ? 0.076 16.074 -1.313 1.00 49.50 172 GLN A C 1
ATOM 1361 O O . GLN A 1 172 ? 0.857 16.966 -1.631 1.00 49.50 172 GLN A O 1
ATOM 1366 N N . GLU A 1 173 ? -1.233 16.302 -1.163 1.00 55.56 173 GLU A N 1
ATOM 1367 C CA . GLU A 1 173 ? -1.758 17.656 -1.080 1.00 55.56 173 GLU A CA 1
ATOM 1368 C C . GLU A 1 173 ? -1.175 18.276 0.187 1.00 55.56 173 GLU A C 1
ATOM 1370 O O . GLU A 1 173 ? -1.199 17.678 1.266 1.00 55.56 173 GLU A O 1
ATOM 1375 N N . GLU A 1 174 ? -0.554 19.439 0.031 1.00 48.50 174 GLU A N 1
ATOM 1376 C CA . GLU A 1 174 ? 0.053 20.178 1.128 1.00 48.50 174 GLU A CA 1
ATOM 1377 C C . GLU A 1 174 ? -1.022 20.435 2.197 1.00 48.50 174 GLU A C 1
ATOM 1379 O O . GLU A 1 174 ? -1.990 21.153 1.959 1.00 48.50 174 GLU A O 1
ATOM 1384 N N . GLY A 1 175 ? -0.887 19.787 3.360 1.00 58.00 175 GLY A N 1
ATOM 1385 C CA . GLY A 1 175 ? -1.866 19.858 4.452 1.00 58.00 175 GLY A CA 1
ATOM 1386 C C . GLY A 1 175 ? -2.832 18.673 4.574 1.00 58.00 175 GLY A C 1
ATOM 1387 O O . GLY A 1 175 ? -3.637 18.670 5.505 1.00 58.00 175 GLY A O 1
ATOM 1388 N N . ALA A 1 176 ? -2.750 17.650 3.713 1.00 65.44 176 ALA A N 1
ATOM 1389 C CA . ALA A 1 176 ? -3.552 16.437 3.871 1.00 65.44 176 ALA A CA 1
ATOM 1390 C C . ALA A 1 176 ? -3.209 15.716 5.197 1.00 65.44 176 ALA A C 1
ATOM 1392 O O . ALA A 1 176 ? -2.028 15.494 5.497 1.00 65.44 176 ALA A O 1
ATOM 1393 N N . PRO A 1 177 ? -4.214 15.345 6.014 1.00 70.44 177 PRO A N 1
ATOM 1394 C CA . PRO A 1 177 ? -3.979 14.676 7.287 1.00 70.44 177 PRO A CA 1
ATOM 1395 C C . PRO A 1 177 ? -3.382 13.282 7.069 1.00 70.44 177 PRO A C 1
ATOM 1397 O O . PRO A 1 177 ? -3.688 12.585 6.102 1.00 70.44 177 PRO A O 1
ATOM 1400 N N . SER A 1 178 ? -2.533 12.839 7.998 1.00 84.81 178 SER A N 1
ATOM 1401 C CA . SER A 1 178 ? -2.028 11.467 7.954 1.00 84.81 178 SER A CA 1
ATOM 1402 C C . SER A 1 178 ? -3.163 10.465 8.181 1.00 84.81 178 SER A C 1
ATOM 1404 O O . SER A 1 178 ? -4.129 10.753 8.890 1.00 84.81 178 SER A O 1
ATOM 1406 N N . TRP A 1 179 ? -3.023 9.247 7.645 1.00 91.38 179 TRP A N 1
ATOM 1407 C CA . TRP A 1 179 ? -4.002 8.175 7.877 1.00 91.38 179 TRP A CA 1
ATOM 1408 C C . TRP A 1 179 ? -4.265 7.931 9.368 1.00 91.38 179 TRP A C 1
ATOM 1410 O O . TRP A 1 179 ? -5.400 7.692 9.764 1.00 91.38 179 TRP A O 1
ATOM 1420 N N . SER A 1 180 ? -3.222 8.042 10.199 1.00 91.56 180 SER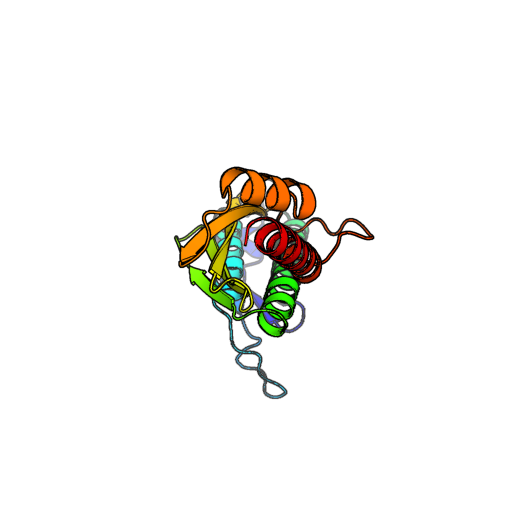 A N 1
ATOM 1421 C CA . SER A 1 180 ? -3.339 7.931 11.655 1.00 91.56 180 SER A CA 1
ATOM 1422 C C . SER A 1 180 ? -4.268 9.007 12.234 1.00 91.56 180 SER A C 1
ATOM 1424 O O . SER A 1 180 ? -5.182 8.660 12.972 1.00 91.56 180 SER A O 1
ATOM 1426 N N . VAL A 1 181 ? -4.124 10.278 11.838 1.00 92.25 181 VAL A N 1
ATOM 1427 C CA . VAL A 1 181 ? -4.983 11.380 12.319 1.00 92.25 181 VAL A CA 1
ATOM 1428 C C . VAL A 1 181 ? -6.454 11.137 11.975 1.00 92.25 181 VAL A C 1
ATOM 1430 O O . VAL A 1 181 ? -7.316 11.285 12.836 1.00 92.25 181 VAL A O 1
ATOM 1433 N N . VAL A 1 182 ? -6.745 10.708 10.743 1.00 93.38 182 VAL A N 1
ATOM 1434 C CA . VAL A 1 182 ? -8.122 10.406 10.313 1.00 93.38 182 VAL A CA 1
ATOM 1435 C C . VAL A 1 182 ? -8.719 9.245 11.113 1.00 93.38 182 VAL A C 1
ATOM 1437 O O . VAL A 1 182 ? -9.880 9.290 11.515 1.00 93.38 182 VAL A O 1
ATOM 1440 N N . ILE A 1 183 ? -7.928 8.202 11.372 1.00 94.69 183 ILE A N 1
ATOM 1441 C CA . ILE A 1 183 ? -8.384 7.030 12.128 1.00 94.69 183 ILE A CA 1
ATOM 1442 C C . ILE A 1 183 ? -8.546 7.356 13.624 1.00 94.69 183 ILE A C 1
ATOM 1444 O O . ILE A 1 183 ? -9.466 6.830 14.251 1.00 94.69 183 ILE A O 1
ATOM 1448 N N . VAL A 1 184 ? -7.732 8.255 14.188 1.00 95.56 184 VAL A N 1
ATOM 1449 C CA . VAL A 1 184 ? -7.934 8.793 15.546 1.00 95.56 184 VAL A CA 1
ATOM 1450 C C . VAL A 1 184 ? -9.241 9.585 15.630 1.00 95.56 184 VAL A C 1
ATOM 1452 O O . VAL A 1 184 ? -10.025 9.328 16.537 1.00 95.56 184 VAL A O 1
ATOM 1455 N N . ASP A 1 185 ? -9.537 10.467 14.668 1.00 95.31 185 ASP A N 1
ATOM 1456 C CA . ASP A 1 185 ? -10.819 11.197 14.648 1.00 95.31 185 ASP A CA 1
ATOM 1457 C C . ASP A 1 185 ? -12.011 10.224 14.569 1.00 95.31 185 ASP A C 1
ATOM 1459 O O . ASP A 1 185 ? -12.992 10.344 15.308 1.00 95.31 185 ASP A O 1
ATOM 1463 N N . LEU A 1 186 ? -11.912 9.176 13.741 1.00 94.88 186 LEU A N 1
ATOM 1464 C CA . LEU A 1 186 ? -12.930 8.125 13.719 1.00 94.88 186 LEU A CA 1
ATOM 1465 C C . LEU A 1 186 ? -13.076 7.449 15.092 1.00 94.88 186 LEU A C 1
ATOM 1467 O O . LEU A 1 186 ? -14.198 7.263 15.563 1.00 94.88 186 LEU A O 1
ATOM 1471 N N . HIS A 1 187 ? -11.965 7.093 15.739 1.00 94.81 187 HIS A N 1
ATOM 1472 C CA . HIS A 1 187 ? -11.957 6.461 17.062 1.00 94.81 187 HIS A CA 1
ATOM 1473 C C . HIS A 1 187 ? -12.652 7.331 18.122 1.00 94.81 187 HIS A C 1
ATOM 1475 O O . HIS A 1 187 ? -13.546 6.844 18.819 1.00 94.81 187 HIS A O 1
ATOM 1481 N N . GLU A 1 188 ? -12.341 8.627 18.176 1.00 94.19 188 GLU A N 1
ATOM 1482 C CA . GLU A 1 188 ? -12.964 9.583 19.099 1.00 94.19 188 GLU A CA 1
ATOM 1483 C C . GLU A 1 188 ? -14.472 9.727 18.853 1.00 94.19 188 GLU A C 1
ATOM 1485 O O . GLU A 1 188 ? -15.276 9.725 19.793 1.00 94.19 188 GLU A O 1
ATOM 1490 N N . ARG A 1 189 ? -14.890 9.778 17.582 1.00 93.31 189 ARG A N 1
ATOM 1491 C CA . ARG A 1 189 ? -16.310 9.852 17.203 1.00 93.31 189 ARG A CA 1
ATOM 1492 C C . ARG A 1 189 ? -17.089 8.605 17.604 1.00 93.31 189 ARG A C 1
ATOM 1494 O O . ARG A 1 189 ? -18.246 8.728 18.015 1.00 93.31 189 ARG A O 1
ATOM 1501 N N . LEU A 1 190 ? -16.490 7.421 17.478 1.00 92.06 190 LEU A N 1
ATOM 1502 C CA . LEU A 1 190 ? -17.112 6.164 17.902 1.00 92.06 190 LEU A CA 1
ATOM 1503 C C . LEU A 1 190 ? -17.282 6.129 19.424 1.00 92.06 190 LEU A C 1
ATOM 1505 O O . LEU A 1 190 ? -18.381 5.846 19.901 1.00 92.06 190 LEU A O 1
ATOM 1509 N N . LEU A 1 191 ? -16.252 6.523 20.182 1.00 90.19 191 LEU A N 1
ATOM 1510 C CA . LEU A 1 191 ? -16.333 6.633 21.643 1.00 90.19 191 LEU A CA 1
ATOM 1511 C C . LEU A 1 191 ? -17.420 7.615 22.098 1.00 90.19 191 LEU A C 1
ATOM 1513 O O . LEU A 1 191 ? -18.186 7.316 23.014 1.00 90.19 191 LEU A O 1
ATOM 1517 N N . ALA A 1 192 ? -17.511 8.782 21.457 1.00 89.25 192 ALA A N 1
ATOM 1518 C CA . ALA A 1 192 ? -18.499 9.800 21.804 1.00 89.25 192 ALA A CA 1
ATOM 1519 C C . ALA A 1 192 ? -19.944 9.370 21.498 1.00 89.25 192 ALA A C 1
ATOM 1521 O O . ALA A 1 192 ? -20.878 9.869 22.128 1.00 89.25 192 ALA A O 1
ATOM 1522 N N . ARG A 1 193 ? -20.143 8.477 20.521 1.00 83.94 193 ARG A N 1
ATOM 1523 C CA . ARG A 1 193 ? -21.463 7.939 20.166 1.00 83.94 193 ARG A CA 1
ATOM 1524 C C . ARG A 1 193 ? -21.881 6.777 21.057 1.00 83.94 193 ARG A C 1
ATOM 1526 O O . ARG A 1 193 ? -23.021 6.798 21.508 1.00 83.94 193 ARG A O 1
ATOM 1533 N N . GLY A 1 194 ? -20.985 5.834 21.349 1.00 74.75 194 GLY A N 1
ATOM 1534 C CA . GLY A 1 194 ? -21.313 4.692 22.213 1.00 74.75 194 GLY A CA 1
ATOM 1535 C C . GLY A 1 194 ? -21.696 5.125 23.632 1.00 74.75 194 GLY A C 1
ATOM 1536 O O . GLY A 1 194 ? -22.721 4.714 24.161 1.00 74.75 194 GLY A O 1
ATOM 1537 N N . ARG A 1 195 ? -21.000 6.129 24.191 1.00 67.69 195 ARG A N 1
ATOM 1538 C CA . ARG A 1 195 ? -21.354 6.733 25.497 1.00 67.69 195 ARG A CA 1
ATOM 1539 C C . ARG A 1 195 ? -22.725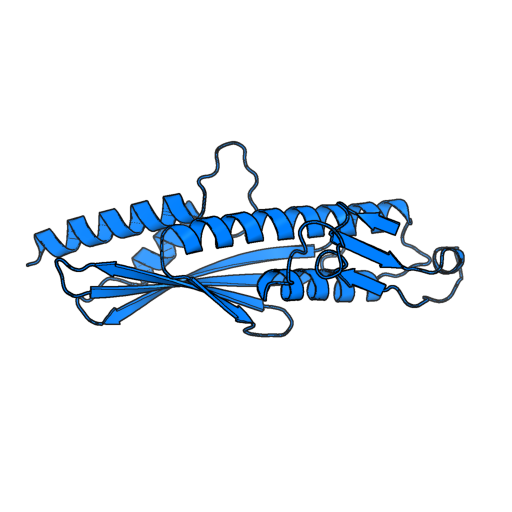 7.417 25.562 1.00 67.69 195 ARG A C 1
ATOM 1541 O O . ARG A 1 195 ? -23.144 7.796 26.646 1.00 67.69 195 ARG A O 1
ATOM 1548 N N . LYS A 1 196 ? -23.375 7.685 24.426 1.00 60.09 196 LYS A N 1
ATOM 1549 C CA . LYS A 1 196 ? -24.718 8.291 24.391 1.00 60.09 196 LYS A CA 1
ATOM 1550 C C . LYS A 1 196 ? -25.834 7.250 24.317 1.00 60.09 196 LYS A C 1
ATOM 1552 O O . LYS A 1 196 ? -26.994 7.638 24.416 1.00 60.09 196 LYS A O 1
ATOM 1557 N N . GLN A 1 197 ? -25.500 5.987 24.050 1.00 53.88 197 GLN A N 1
ATOM 1558 C CA . GLN A 1 197 ? -26.470 4.904 23.868 1.00 53.88 197 GLN A CA 1
ATOM 1559 C C . GLN A 1 197 ? -26.421 3.851 24.984 1.00 53.88 197 GLN A C 1
ATOM 1561 O O . GLN A 1 197 ? -27.410 3.136 25.139 1.00 53.88 197 GLN A O 1
ATOM 1566 N N . GLY A 1 198 ? -25.326 3.779 25.749 1.00 46.06 198 GLY A N 1
ATOM 1567 C CA . GLY A 1 198 ? -25.253 3.086 27.043 1.00 46.06 198 GLY A CA 1
ATOM 1568 C C . GLY A 1 198 ? -25.604 4.001 28.207 1.00 46.06 198 GLY A C 1
ATOM 1569 O O . GLY A 1 198 ? -26.196 3.488 29.179 1.00 46.06 198 GLY A O 1
#

InterPro domains:
  IPR033338 Spc105/Spc7 [PTHR28260] (1-186)
  IPR040850 Knl1, C-terminal RWD domain [PF18210] (1-80)

Organism: NCBI:txid708192

Sequence (198 aa):
MTYRREIELVFDMASFQRGQKNSRIDLWYIAANRETNPAPSTPEKDFFLQCIRDHIRGLPQSRTKIAGLLHMVRAAWDKANCTSNHIRQLNITFPTAVVRTSDSSVAVKSSLLLPPIETKVEIALEIRGSSRPDGIEFTLHPEAKVVYGEHFNTGKMGEFLTTHLGDKALSQEEGAPSWSVVIVDLHERLLARGRKQG

Radius of gyration: 20.02 Å; chains: 1; bounding box: 53×31×61 Å

Secondary structure (DSSP, 8-state):
-EETTTEEEE--SGGGSTTPPP---EEEE-GGG-SSS--PPPHHHHHHHHHHHHHHHTS-GGGS-HHHHHHHHHHHHHHHHHHHHHHHHHHHHS-EEEEE-SSSEEEEEEEEEEGGGTEEEEEEEEEEEEEETTEEEEEEEEEEEEEESS---HHHHHHHHHHHH-SBTT---TTPPPHHHHHHHHHHHHHHHHTTT-

pLDDT: mean 89.22, std 9.57, range [46.06, 97.31]